Protein AF-K9PWS6-F1 (afdb_monomer_lite)

Structure (mmCIF, N/CA/C/O backbone):
data_AF-K9PWS6-F1
#
_entry.id   AF-K9PWS6-F1
#
loop_
_atom_site.group_PDB
_atom_site.id
_atom_site.type_symbol
_atom_site.label_atom_id
_atom_site.label_alt_id
_atom_site.label_comp_id
_atom_site.label_asym_id
_atom_site.label_entity_id
_atom_site.label_seq_id
_atom_site.pdbx_PDB_ins_code
_atom_site.Cartn_x
_atom_site.Cartn_y
_atom_site.Cartn_z
_atom_site.occupancy
_atom_site.B_iso_or_equiv
_atom_site.auth_seq_id
_atom_site.auth_comp_id
_atom_site.auth_asym_id
_atom_site.auth_atom_id
_atom_site.pdbx_PDB_model_num
ATOM 1 N N . MET A 1 1 ? 30.728 -15.830 -0.844 1.00 45.09 1 MET A N 1
ATOM 2 C CA . MET A 1 1 ? 30.544 -14.417 -1.228 1.00 45.09 1 MET A CA 1
ATOM 3 C C . MET A 1 1 ? 29.815 -13.751 -0.074 1.00 45.09 1 MET A C 1
ATOM 5 O O . MET A 1 1 ? 28.621 -13.961 0.075 1.00 45.09 1 MET A O 1
ATOM 9 N N . THR A 1 2 ? 30.547 -13.089 0.820 1.00 41.34 2 THR A N 1
ATOM 10 C CA . THR A 1 2 ? 29.950 -12.339 1.932 1.00 41.34 2 THR A CA 1
ATOM 11 C C . THR A 1 2 ? 29.421 -11.035 1.344 1.00 41.34 2 THR A C 1
ATOM 13 O O . THR A 1 2 ? 30.216 -10.229 0.864 1.00 41.34 2 THR A O 1
ATOM 16 N N . PHE A 1 3 ? 28.099 -10.852 1.294 1.00 45.06 3 PHE A N 1
ATOM 17 C CA . PHE A 1 3 ? 27.514 -9.551 0.968 1.00 45.06 3 PHE A CA 1
ATOM 18 C C . PHE A 1 3 ? 27.836 -8.607 2.131 1.00 45.06 3 PHE A C 1
ATOM 20 O O . PHE A 1 3 ? 27.212 -8.680 3.184 1.00 45.06 3 PHE A O 1
ATOM 27 N N . MET A 1 4 ? 28.863 -7.774 1.969 1.00 45.69 4 MET A N 1
ATOM 28 C CA . MET A 1 4 ? 29.134 -6.676 2.893 1.00 45.69 4 MET A CA 1
ATOM 29 C C . MET A 1 4 ? 28.164 -5.552 2.537 1.00 45.69 4 MET A C 1
ATOM 31 O O . MET A 1 4 ? 28.345 -4.868 1.530 1.00 45.69 4 MET A O 1
ATOM 35 N N . ILE A 1 5 ? 27.098 -5.407 3.324 1.00 52.72 5 ILE A N 1
ATOM 36 C CA . ILE A 1 5 ? 26.323 -4.167 3.347 1.00 52.72 5 ILE A CA 1
ATOM 37 C C . ILE A 1 5 ? 27.201 -3.169 4.098 1.00 52.72 5 ILE A C 1
ATOM 39 O O . ILE A 1 5 ? 27.253 -3.175 5.323 1.00 52.72 5 ILE A O 1
ATOM 43 N N . SER A 1 6 ? 27.973 -2.386 3.357 1.00 51.09 6 SER A N 1
ATOM 44 C CA . SER A 1 6 ? 28.784 -1.307 3.913 1.00 51.09 6 SER A CA 1
ATOM 45 C C . SER A 1 6 ? 28.01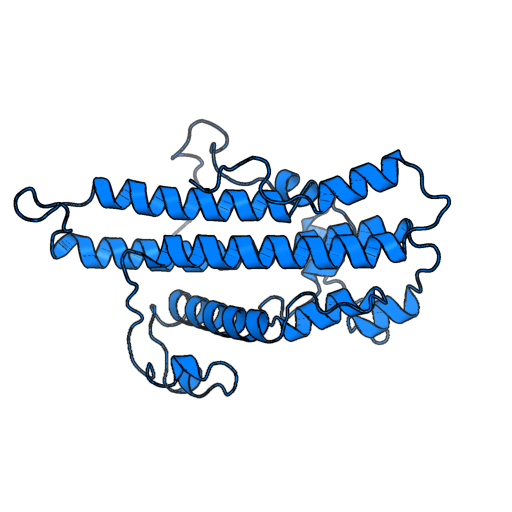2 0.007 3.723 1.00 51.09 6 SER A C 1
ATOM 47 O O . SER A 1 6 ? 27.506 0.235 2.626 1.00 51.09 6 SER A O 1
ATOM 49 N N . GLU A 1 7 ? 27.958 0.883 4.734 1.00 49.44 7 GLU A N 1
ATOM 50 C CA . GLU A 1 7 ? 27.318 2.228 4.738 1.00 49.44 7 GLU A CA 1
ATOM 51 C C . GLU A 1 7 ? 27.886 3.229 3.692 1.00 49.44 7 GLU A C 1
ATOM 53 O O . GLU A 1 7 ? 27.802 4.440 3.835 1.00 49.44 7 GLU A O 1
ATOM 58 N N . TYR A 1 8 ? 28.528 2.771 2.619 1.00 43.66 8 TYR A N 1
ATOM 59 C CA . TYR A 1 8 ? 29.558 3.544 1.921 1.00 43.66 8 TYR A CA 1
ATOM 60 C C . TYR A 1 8 ? 29.107 4.420 0.747 1.00 43.66 8 TYR A C 1
ATOM 62 O O . TYR A 1 8 ? 29.970 4.991 0.082 1.00 43.66 8 TYR A O 1
ATOM 70 N N . ILE A 1 9 ? 27.810 4.577 0.471 1.00 53.38 9 ILE A N 1
ATOM 71 C CA . ILE A 1 9 ? 27.389 5.555 -0.555 1.00 53.38 9 ILE A CA 1
ATOM 72 C C . ILE A 1 9 ? 27.080 6.924 0.067 1.00 53.38 9 ILE A C 1
ATOM 74 O O . ILE A 1 9 ? 27.354 7.948 -0.559 1.00 53.38 9 ILE A O 1
ATOM 78 N N . PHE A 1 10 ? 26.621 6.974 1.319 1.00 53.59 10 PHE A N 1
ATOM 79 C CA . PHE A 1 10 ? 26.224 8.217 1.979 1.00 53.59 10 PHE A CA 1
ATOM 80 C C . PHE A 1 10 ? 26.913 8.334 3.338 1.00 53.59 10 PHE A C 1
ATOM 82 O O . PHE A 1 10 ? 26.966 7.382 4.102 1.00 53.59 10 PHE A O 1
ATOM 89 N N . LYS A 1 11 ? 27.495 9.505 3.623 1.00 52.97 11 LYS A N 1
ATOM 90 C CA . LYS A 1 11 ? 28.290 9.744 4.843 1.00 52.97 11 LYS A CA 1
ATOM 91 C C . LYS A 1 11 ? 27.443 9.954 6.109 1.00 52.97 11 LYS A C 1
ATOM 93 O O . LYS A 1 11 ? 28.021 10.024 7.185 1.00 52.97 11 LYS A O 1
ATOM 98 N N . ASN A 1 12 ? 26.123 10.057 5.961 1.00 55.78 12 ASN A N 1
ATOM 99 C CA . ASN A 1 12 ? 25.117 10.276 7.003 1.00 55.78 12 ASN A CA 1
ATOM 100 C C . ASN A 1 12 ? 23.908 9.359 6.726 1.00 55.78 12 ASN A C 1
ATOM 102 O O . ASN A 1 12 ? 23.871 8.719 5.669 1.00 55.78 12 ASN A O 1
ATOM 106 N N . GLU A 1 13 ? 22.908 9.349 7.623 1.00 58.03 13 GLU A N 1
ATOM 107 C CA . GLU A 1 13 ? 21.555 8.881 7.280 1.00 58.03 13 GLU A CA 1
ATOM 108 C C . GLU A 1 13 ? 21.170 9.430 5.902 1.00 58.03 13 GLU A C 1
ATOM 110 O O . GLU A 1 13 ? 21.427 10.594 5.584 1.00 58.03 13 GLU A O 1
ATOM 115 N N . VAL A 1 14 ? 20.657 8.558 5.037 1.00 57.28 14 VAL A N 1
ATOM 116 C CA . VAL A 1 14 ? 20.392 8.929 3.652 1.00 57.28 14 VAL A CA 1
ATOM 117 C C . VAL A 1 14 ? 19.205 9.887 3.640 1.00 57.28 14 VAL A C 1
ATOM 119 O O . VAL A 1 14 ? 18.064 9.448 3.783 1.00 57.28 14 VAL A O 1
ATOM 122 N N . ASP A 1 15 ? 19.473 11.182 3.460 1.00 57.44 15 ASP A N 1
ATOM 123 C CA . ASP A 1 15 ? 18.449 12.176 3.137 1.00 57.44 15 ASP A CA 1
ATOM 124 C C . ASP A 1 15 ? 17.612 11.638 1.960 1.00 57.44 15 ASP A C 1
ATOM 126 O O . ASP A 1 15 ? 18.125 11.442 0.856 1.00 57.44 15 ASP A O 1
ATOM 130 N N . GLY A 1 16 ? 16.337 11.328 2.220 1.00 58.78 16 GLY A N 1
ATOM 131 C CA . GLY A 1 16 ? 15.408 10.729 1.249 1.00 58.78 16 GLY A CA 1
ATOM 132 C C . GLY A 1 16 ? 15.007 9.272 1.522 1.00 58.78 16 GLY A C 1
ATOM 133 O O . GLY A 1 16 ? 14.124 8.752 0.845 1.00 58.78 16 GLY A O 1
ATOM 134 N N . HIS A 1 17 ? 15.588 8.589 2.515 1.00 68.81 17 HIS A N 1
ATOM 135 C CA . HIS A 1 17 ? 15.011 7.336 3.009 1.00 68.81 17 HIS A CA 1
ATOM 136 C C . HIS A 1 17 ? 13.885 7.629 3.995 1.00 68.81 17 HIS A C 1
ATOM 138 O O . HIS A 1 17 ? 14.113 8.199 5.058 1.00 68.81 17 HIS A O 1
ATOM 144 N N . LEU A 1 18 ? 12.675 7.182 3.662 1.00 78.38 18 LEU A N 1
ATOM 145 C CA . LEU A 1 18 ? 11.562 7.254 4.599 1.00 78.38 18 LEU A CA 1
ATOM 146 C C . LEU A 1 18 ? 11.816 6.352 5.800 1.00 78.38 18 LEU A C 1
ATOM 148 O O . LEU A 1 18 ? 12.037 5.145 5.663 1.00 78.38 18 LEU A O 1
ATOM 152 N N . SER A 1 19 ? 11.738 6.952 6.976 1.00 82.31 19 SER A N 1
ATOM 153 C CA . SER A 1 19 ? 11.877 6.264 8.247 1.00 82.31 19 SER A CA 1
ATOM 154 C C . SER A 1 19 ? 10.592 5.524 8.624 1.00 82.31 19 SER A C 1
ATOM 156 O O . SER A 1 19 ? 9.478 5.910 8.262 1.00 82.31 19 SER A O 1
ATOM 158 N N . HIS A 1 20 ? 10.728 4.480 9.442 1.00 83.88 20 HIS A N 1
ATOM 159 C CA . HIS A 1 20 ? 9.572 3.849 10.081 1.00 83.88 20 HIS A CA 1
ATOM 160 C C . HIS A 1 20 ? 8.773 4.852 10.930 1.00 83.88 20 HIS A C 1
ATOM 162 O O . HIS A 1 20 ? 7.554 4.731 11.025 1.00 83.88 20 HIS A O 1
ATOM 168 N N . GLN A 1 21 ? 9.435 5.868 11.493 1.00 87.12 21 GLN A N 1
ATOM 169 C CA . GLN A 1 21 ? 8.783 6.910 12.282 1.00 87.12 21 GLN A CA 1
ATOM 170 C C . GLN A 1 21 ? 7.849 7.788 11.439 1.00 87.12 21 GLN A C 1
ATOM 172 O O . GLN A 1 21 ? 6.758 8.120 11.897 1.00 87.12 21 GLN A O 1
ATOM 177 N N . GLU A 1 22 ? 8.225 8.123 10.201 1.00 89.44 22 GLU A N 1
ATOM 178 C CA . GLU A 1 22 ? 7.336 8.845 9.279 1.00 89.44 22 GLU A CA 1
ATOM 179 C C . GLU A 1 22 ? 6.050 8.047 9.020 1.00 89.44 22 GLU A C 1
ATOM 181 O O . GLU A 1 22 ? 4.957 8.606 9.116 1.00 89.44 22 GLU A O 1
ATOM 186 N N . TYR A 1 23 ? 6.158 6.730 8.805 1.00 92.38 23 TYR A N 1
ATOM 187 C CA . TYR A 1 23 ? 4.986 5.861 8.656 1.00 92.38 23 TYR A CA 1
ATOM 188 C C . TYR A 1 23 ? 4.163 5.712 9.945 1.00 92.38 23 TYR A C 1
ATOM 190 O O . TYR A 1 23 ? 2.948 5.565 9.857 1.00 92.38 23 TYR A O 1
ATOM 198 N N . LEU A 1 24 ? 4.775 5.747 11.134 1.00 91.06 24 LEU A N 1
ATOM 199 C CA . LEU A 1 24 ? 4.032 5.729 12.405 1.00 91.06 24 LEU A CA 1
ATOM 200 C C . LEU A 1 24 ? 3.199 7.002 12.601 1.00 91.06 24 LEU A C 1
ATOM 202 O O . LEU A 1 24 ? 2.086 6.933 13.126 1.00 91.06 24 LEU A O 1
ATOM 206 N N . ASN A 1 25 ? 3.739 8.147 12.183 1.00 91.06 25 ASN A N 1
ATOM 207 C CA . ASN A 1 25 ? 3.106 9.448 12.371 1.00 91.06 25 ASN A CA 1
ATOM 208 C C . ASN A 1 25 ? 1.968 9.674 11.370 1.00 91.06 25 ASN A C 1
ATOM 210 O O . ASN A 1 25 ? 0.863 10.038 11.765 1.00 91.06 25 ASN A O 1
ATOM 214 N N . SER A 1 26 ? 2.241 9.461 10.081 1.00 94.25 26 SER A N 1
ATOM 215 C CA . SER A 1 26 ? 1.266 9.596 9.000 1.00 94.25 26 SER A CA 1
ATOM 216 C C . SER A 1 26 ? 1.657 8.672 7.836 1.00 94.25 26 SER A C 1
ATOM 218 O O . SER A 1 26 ? 2.464 9.044 6.977 1.00 94.25 26 SER A O 1
ATOM 220 N N . PRO A 1 27 ? 1.095 7.449 7.781 1.00 95.62 27 PRO A N 1
ATOM 221 C CA . PRO A 1 27 ? 1.397 6.491 6.720 1.00 95.62 27 PRO A CA 1
ATOM 222 C C . PRO A 1 27 ? 1.085 7.047 5.326 1.00 95.62 27 PRO A C 1
ATOM 224 O O . PRO A 1 27 ? 1.814 6.780 4.369 1.00 95.62 27 PRO A O 1
ATOM 227 N N . GLY A 1 28 ? -0.016 7.798 5.214 1.00 95.69 28 GLY A N 1
ATOM 228 C CA . GLY A 1 28 ? -0.467 8.403 3.968 1.00 95.69 28 GLY A CA 1
ATOM 229 C C . GLY A 1 28 ? 0.506 9.455 3.446 1.00 95.69 28 GLY A C 1
ATOM 230 O O . GLY A 1 28 ? 0.932 9.362 2.296 1.00 95.69 28 GLY A O 1
ATOM 231 N N . ASP A 1 29 ? 0.913 10.412 4.286 1.00 94.06 29 ASP A N 1
ATOM 232 C CA . ASP A 1 29 ? 1.875 11.447 3.893 1.00 94.06 29 ASP A CA 1
ATOM 233 C C . ASP A 1 29 ? 3.246 10.855 3.544 1.00 94.06 29 ASP A C 1
ATOM 235 O O . ASP A 1 29 ? 3.796 11.169 2.486 1.00 94.06 29 ASP A O 1
ATOM 239 N N . ALA A 1 30 ? 3.745 9.915 4.358 1.00 93.75 30 ALA A N 1
ATOM 240 C CA . ALA A 1 30 ? 5.007 9.223 4.103 1.00 93.75 30 ALA A CA 1
ATOM 241 C C . ALA A 1 30 ? 5.011 8.542 2.724 1.00 93.75 30 ALA A C 1
ATOM 243 O O . ALA A 1 30 ? 5.918 8.743 1.916 1.00 93.75 30 ALA A O 1
ATOM 244 N N . PHE A 1 31 ? 3.968 7.775 2.398 1.00 95.50 31 PHE A N 1
ATOM 245 C CA . PHE A 1 31 ? 3.890 7.104 1.103 1.00 95.50 31 PHE A CA 1
ATOM 246 C C . PHE A 1 31 ? 3.676 8.070 -0.072 1.00 95.50 31 PHE A C 1
ATOM 248 O O . PHE A 1 31 ? 4.236 7.866 -1.153 1.00 95.50 31 PHE A O 1
ATOM 255 N N . CYS A 1 32 ? 2.911 9.146 0.121 1.00 94.62 32 CYS A N 1
ATOM 256 C CA . CYS A 1 32 ? 2.747 10.193 -0.886 1.00 94.62 32 CYS A CA 1
ATOM 257 C C . CYS A 1 32 ? 4.080 10.887 -1.207 1.00 94.62 32 CYS A C 1
ATOM 259 O O . CYS A 1 32 ? 4.411 11.046 -2.386 1.00 94.62 32 CYS A O 1
ATOM 261 N N . LYS A 1 33 ? 4.880 11.215 -0.184 1.00 92.00 33 LYS A N 1
ATOM 262 C CA . LYS A 1 33 ? 6.248 11.729 -0.342 1.00 92.00 33 LYS A CA 1
ATOM 263 C C . LYS A 1 33 ? 7.111 10.757 -1.149 1.00 92.00 33 LYS A C 1
ATOM 265 O O . LYS A 1 33 ? 7.705 11.173 -2.144 1.00 92.00 33 LYS A O 1
ATOM 270 N N . PHE A 1 34 ? 7.057 9.457 -0.833 1.00 92.94 34 PHE A N 1
ATOM 271 C CA . PHE A 1 34 ? 7.763 8.429 -1.607 1.00 92.94 34 PHE A CA 1
ATOM 272 C C . PHE A 1 34 ? 7.382 8.432 -3.091 1.00 92.94 34 PHE A C 1
ATOM 274 O O . PHE A 1 34 ? 8.237 8.300 -3.967 1.00 92.94 34 PHE A O 1
ATOM 281 N N . CYS A 1 35 ? 6.085 8.552 -3.392 1.00 93.94 35 CYS A N 1
ATOM 282 C CA . CYS A 1 35 ? 5.583 8.553 -4.764 1.00 93.94 35 CYS A CA 1
ATOM 283 C C . CYS A 1 35 ? 6.118 9.747 -5.564 1.00 93.94 35 CYS A C 1
ATOM 285 O O . CYS A 1 35 ? 6.454 9.594 -6.742 1.00 93.94 35 CYS A O 1
ATOM 287 N N . CYS A 1 36 ? 6.199 10.922 -4.935 1.00 92.00 36 CYS A N 1
ATOM 288 C CA . CYS A 1 36 ? 6.765 12.122 -5.541 1.00 92.00 36 CYS A CA 1
ATOM 289 C C . CYS A 1 36 ? 8.267 11.963 -5.787 1.00 92.00 36 CYS A C 1
ATOM 291 O O . CYS A 1 36 ? 8.697 12.050 -6.935 1.00 92.00 36 CYS A O 1
ATOM 293 N N . GLU A 1 37 ? 9.033 11.600 -4.757 1.00 90.25 37 GLU A N 1
ATOM 294 C CA . GLU A 1 37 ? 10.483 11.384 -4.860 1.00 90.25 37 GLU A CA 1
ATOM 295 C C . GLU A 1 37 ? 10.833 10.316 -5.907 1.00 90.25 37 GLU A C 1
ATOM 297 O O . GLU A 1 37 ? 11.765 10.484 -6.695 1.00 90.25 37 GLU A O 1
ATOM 302 N N . SER A 1 38 ? 10.046 9.240 -5.984 1.00 91.38 38 SER A N 1
ATOM 303 C CA . SER A 1 38 ? 10.204 8.184 -6.989 1.00 91.38 38 SER A CA 1
ATOM 304 C C . SER A 1 38 ? 10.015 8.701 -8.416 1.00 91.38 38 SER A C 1
ATOM 306 O O . SER A 1 38 ? 10.771 8.335 -9.319 1.00 91.38 38 SER A O 1
ATOM 308 N N . ALA A 1 39 ? 8.999 9.535 -8.650 1.00 92.00 39 ALA A N 1
ATOM 309 C CA . ALA A 1 39 ? 8.745 10.110 -9.968 1.00 92.00 39 ALA A CA 1
ATOM 310 C C . ALA A 1 39 ? 9.828 11.129 -10.353 1.00 92.00 39 ALA A C 1
ATOM 312 O O . ALA A 1 39 ? 10.330 11.083 -11.480 1.00 92.00 39 ALA A O 1
ATOM 313 N N . ASP A 1 40 ? 10.224 11.981 -9.409 1.00 90.50 40 ASP A N 1
ATOM 314 C CA . ASP A 1 40 ? 11.233 13.020 -9.609 1.00 90.50 40 ASP A CA 1
ATOM 315 C C . ASP A 1 40 ? 12.616 12.409 -9.845 1.00 90.50 40 ASP A C 1
ATOM 317 O O . ASP A 1 40 ? 13.327 12.831 -10.752 1.00 90.50 40 ASP A O 1
ATOM 321 N N . THR A 1 41 ? 12.964 11.338 -9.124 1.00 90.31 41 THR A N 1
ATOM 322 C CA . THR A 1 41 ? 14.208 10.577 -9.330 1.00 90.31 41 THR A CA 1
ATOM 323 C C . THR A 1 41 ? 14.293 10.035 -10.752 1.00 90.31 41 THR A C 1
ATOM 325 O O . THR A 1 41 ? 15.321 10.149 -11.419 1.00 90.31 41 THR A O 1
ATOM 328 N N . ILE A 1 42 ? 13.200 9.455 -11.250 1.00 91.12 42 ILE A N 1
ATOM 329 C CA . ILE A 1 42 ? 13.149 8.905 -12.606 1.00 91.12 42 ILE A CA 1
ATOM 330 C C . ILE A 1 42 ? 13.317 10.014 -13.641 1.00 91.12 42 ILE A C 1
ATOM 332 O O . ILE A 1 42 ? 14.042 9.829 -14.621 1.00 91.12 42 ILE A O 1
ATOM 336 N N . GLU A 1 43 ? 12.660 11.154 -13.438 1.00 89.81 43 GLU A N 1
ATOM 337 C CA . GLU A 1 43 ? 12.753 12.282 -14.358 1.00 89.81 43 GLU A CA 1
ATOM 338 C C . GLU A 1 43 ? 14.139 12.926 -14.335 1.00 89.81 43 GLU A C 1
ATOM 340 O O . GLU A 1 43 ? 14.721 13.164 -15.393 1.00 89.81 43 GLU A O 1
ATOM 345 N N . PHE A 1 44 ? 14.722 13.089 -13.149 1.00 88.94 44 PHE A N 1
ATOM 346 C CA . PHE A 1 44 ? 16.097 13.530 -12.974 1.00 88.94 44 PHE A CA 1
ATOM 347 C C . PHE A 1 44 ? 17.061 12.606 -13.722 1.00 88.94 44 PHE A C 1
ATOM 349 O O . PHE A 1 44 ? 17.807 13.061 -14.585 1.00 88.94 44 PHE A O 1
ATOM 356 N N . CYS A 1 45 ? 17.000 11.288 -13.500 1.00 88.69 45 CYS A N 1
ATOM 357 C CA . CYS A 1 45 ? 17.883 10.339 -14.182 1.00 88.69 45 CYS A CA 1
ATOM 358 C C . CYS A 1 45 ? 17.749 10.383 -15.712 1.00 88.69 45 CYS A C 1
ATOM 360 O O . CYS A 1 45 ? 18.752 10.242 -16.415 1.00 88.69 45 CYS A O 1
ATOM 362 N N . LYS A 1 46 ? 16.540 10.603 -16.249 1.00 85.12 46 LYS A N 1
ATOM 363 C CA . LYS A 1 46 ? 16.328 10.720 -17.702 1.00 85.12 46 LYS A CA 1
ATOM 364 C C . LYS A 1 46 ? 17.113 11.861 -18.332 1.00 85.12 46 LYS A C 1
ATOM 366 O O . LYS A 1 46 ? 17.601 11.683 -19.446 1.00 85.12 46 LYS A O 1
ATOM 371 N N . GLN A 1 47 ? 17.256 12.985 -17.634 1.00 84.44 47 GLN A N 1
ATOM 372 C CA . GLN A 1 47 ? 17.959 14.167 -18.140 1.00 84.44 47 GLN A CA 1
ATOM 373 C C . GLN A 1 47 ? 19.463 13.927 -18.336 1.00 84.44 47 GLN A C 1
ATOM 375 O O . GLN A 1 47 ? 20.081 14.580 -19.173 1.00 84.44 47 GLN A O 1
ATOM 380 N N . TYR A 1 48 ? 20.043 12.967 -17.610 1.00 86.75 48 TYR A N 1
ATOM 381 C CA . TYR A 1 48 ? 21.472 12.644 -17.679 1.00 86.75 48 TYR A CA 1
ATOM 382 C C . TYR A 1 48 ? 21.794 11.432 -18.560 1.00 86.75 48 TYR A C 1
ATOM 384 O O . TYR A 1 48 ? 22.969 11.124 -18.777 1.00 86.75 48 TYR A O 1
ATOM 392 N N . PHE A 1 49 ? 20.790 10.723 -19.083 1.00 85.94 49 PHE A N 1
ATOM 393 C CA . PHE A 1 49 ? 21.050 9.650 -20.037 1.00 85.94 49 PHE A CA 1
ATOM 394 C C . PHE A 1 49 ? 21.470 10.213 -21.406 1.00 85.94 49 PHE A C 1
ATOM 396 O O . PHE A 1 49 ? 20.905 11.214 -21.849 1.00 85.94 49 PHE A O 1
ATOM 403 N N . PRO A 1 50 ? 22.401 9.548 -22.127 1.00 83.56 50 PRO A N 1
ATOM 404 C CA . PRO A 1 50 ? 22.786 9.952 -23.475 1.00 83.56 50 PRO A CA 1
ATOM 405 C C . PRO A 1 50 ? 21.573 10.167 -24.380 1.00 83.56 50 PRO A C 1
ATOM 407 O O . PRO A 1 50 ? 20.679 9.310 -24.462 1.00 83.56 50 PRO A O 1
ATOM 410 N N . SER A 1 51 ? 21.563 11.304 -25.071 1.00 81.62 51 SER A N 1
ATOM 411 C CA . SER A 1 51 ? 20.506 11.717 -25.984 1.00 81.62 51 SER A CA 1
ATOM 412 C C . SER A 1 51 ? 20.968 11.651 -27.437 1.00 81.62 51 SER A C 1
ATOM 414 O O . SER A 1 51 ? 22.160 11.641 -27.752 1.00 81.62 51 SER A O 1
ATOM 416 N N . LYS A 1 52 ? 20.014 11.551 -28.362 1.00 79.69 52 LYS A N 1
ATOM 417 C CA . LYS A 1 52 ? 20.323 11.452 -29.790 1.00 79.69 52 LYS A CA 1
ATOM 418 C C . LYS A 1 52 ? 20.582 12.850 -30.358 1.00 79.69 52 LYS A C 1
ATOM 420 O O . LYS A 1 52 ? 19.653 13.649 -30.383 1.00 79.69 52 LYS A O 1
ATOM 425 N N . ASN A 1 53 ? 21.789 13.132 -30.854 1.00 70.19 53 ASN A N 1
ATOM 426 C CA . ASN A 1 53 ? 22.132 14.342 -31.628 1.00 70.19 53 ASN A CA 1
ATOM 427 C C . ASN A 1 53 ? 21.559 15.665 -31.055 1.00 70.19 53 ASN A C 1
ATOM 429 O O . ASN A 1 53 ? 20.916 16.412 -31.790 1.00 70.19 53 ASN A O 1
ATOM 433 N N . ASN A 1 54 ? 21.740 15.943 -29.757 1.00 64.56 54 ASN A N 1
ATOM 434 C CA . ASN A 1 54 ? 21.198 17.131 -29.065 1.00 64.56 54 ASN A CA 1
ATOM 435 C C . ASN A 1 54 ? 19.658 17.277 -29.087 1.00 64.56 54 ASN A C 1
ATOM 437 O O . ASN A 1 54 ? 19.135 18.367 -28.867 1.00 64.56 54 ASN A O 1
ATOM 441 N N . SER A 1 55 ? 18.910 16.200 -29.335 1.00 65.31 55 SER A N 1
ATOM 442 C CA . SER A 1 55 ? 17.458 16.165 -29.113 1.00 65.31 55 SER A CA 1
ATOM 443 C C . SER A 1 55 ? 17.130 15.790 -27.663 1.00 65.31 55 SER A C 1
ATOM 445 O O . SER A 1 55 ? 17.918 15.119 -27.005 1.00 65.31 55 SER A O 1
ATOM 447 N N . ASN A 1 56 ? 15.926 16.123 -27.186 1.00 69.00 56 ASN A N 1
ATOM 448 C CA . ASN A 1 56 ? 15.404 15.636 -25.896 1.00 69.00 56 ASN A CA 1
ATOM 449 C C . ASN A 1 56 ? 14.989 14.147 -25.930 1.00 69.00 56 ASN A C 1
ATOM 451 O O . ASN A 1 56 ? 14.302 13.672 -25.028 1.00 69.00 56 ASN A O 1
ATOM 455 N N . GLN A 1 57 ? 15.352 13.393 -26.977 1.00 77.12 57 GLN A N 1
ATOM 456 C CA . GLN A 1 57 ? 15.030 11.971 -27.081 1.00 77.12 57 GLN A CA 1
ATOM 457 C C . GLN A 1 57 ? 16.206 11.099 -26.615 1.00 77.12 57 GLN A C 1
ATOM 459 O O . GLN A 1 57 ? 17.335 11.301 -27.081 1.00 77.12 57 GLN A O 1
ATOM 464 N N . PRO A 1 58 ? 15.960 10.085 -25.760 1.00 80.31 58 PRO A N 1
ATOM 465 C CA . PRO A 1 58 ? 16.998 9.155 -25.332 1.00 80.31 58 PRO A CA 1
ATOM 466 C C . PRO A 1 58 ? 17.631 8.417 -26.519 1.00 80.31 58 PRO A C 1
ATOM 468 O O . PRO A 1 58 ? 16.935 7.946 -27.424 1.00 80.31 58 PRO A O 1
ATOM 471 N N . ALA A 1 59 ? 18.955 8.267 -26.499 1.00 85.12 59 ALA A N 1
ATOM 472 C CA . ALA A 1 59 ? 19.665 7.394 -27.426 1.00 85.12 59 ALA A CA 1
ATOM 473 C C . ALA A 1 59 ? 19.216 5.929 -27.255 1.00 85.12 59 ALA A C 1
ATOM 475 O O . ALA A 1 59 ? 18.734 5.519 -26.197 1.00 85.12 59 ALA A O 1
ATOM 476 N N . ARG A 1 60 ? 19.403 5.101 -28.293 1.00 86.31 60 ARG A N 1
ATOM 477 C CA . ARG A 1 60 ? 18.970 3.687 -28.300 1.00 86.31 60 ARG A CA 1
ATOM 478 C C . ARG A 1 60 ? 19.535 2.891 -27.116 1.00 86.31 60 ARG A C 1
ATOM 480 O O . ARG A 1 60 ? 18.840 2.049 -26.560 1.00 86.31 60 ARG A O 1
ATOM 487 N N . GLU A 1 61 ? 20.773 3.173 -26.730 1.00 87.50 61 GLU A N 1
ATOM 488 C CA . GLU A 1 61 ? 21.477 2.574 -25.587 1.00 87.50 61 GLU A CA 1
ATOM 489 C C . GLU A 1 61 ? 20.944 2.996 -24.208 1.00 87.50 61 GLU A C 1
ATOM 491 O O . GLU A 1 61 ? 21.147 2.284 -23.223 1.00 87.50 61 GLU A O 1
ATOM 496 N N . SER A 1 62 ? 20.237 4.123 -24.127 1.00 88.44 62 SER A N 1
ATOM 497 C CA . SER A 1 62 ? 19.620 4.622 -22.896 1.00 88.44 62 SER A CA 1
ATOM 498 C C . SER A 1 62 ? 18.288 3.929 -22.606 1.00 88.44 62 SER A C 1
ATOM 500 O O . SER A 1 62 ? 17.904 3.796 -21.446 1.00 88.44 62 SER A O 1
ATOM 502 N N . LEU A 1 63 ? 17.592 3.429 -23.636 1.00 88.44 63 LEU A N 1
ATOM 503 C CA . LEU A 1 63 ? 16.255 2.838 -23.486 1.00 88.44 63 LEU A CA 1
ATOM 504 C C . LEU A 1 63 ? 16.222 1.626 -22.533 1.00 88.44 63 LEU A C 1
ATOM 506 O O . LEU A 1 63 ? 15.357 1.611 -21.657 1.00 88.44 63 LEU A O 1
ATOM 510 N N . PRO A 1 64 ? 17.145 0.643 -22.614 1.00 89.88 64 PRO A N 1
ATOM 511 C CA . PRO A 1 64 ? 17.162 -0.474 -21.667 1.00 89.88 64 PRO A CA 1
ATOM 512 C C . PRO A 1 64 ? 17.464 -0.028 -20.231 1.00 89.88 64 PRO A C 1
ATOM 514 O O . PRO A 1 64 ? 16.897 -0.571 -19.287 1.00 89.88 64 PRO A O 1
ATOM 517 N N . LYS A 1 65 ? 18.321 0.990 -20.056 1.00 91.31 65 LYS A N 1
ATOM 518 C CA . LYS A 1 65 ? 18.658 1.546 -18.735 1.00 91.31 65 LYS A CA 1
ATOM 519 C C . LYS A 1 65 ? 17.437 2.204 -18.096 1.00 91.31 65 LYS A C 1
ATOM 521 O O . LYS A 1 65 ? 17.136 1.933 -16.939 1.00 91.31 65 LYS A O 1
ATOM 526 N N . ILE A 1 66 ? 16.699 2.994 -18.878 1.00 90.69 66 ILE A N 1
ATOM 527 C CA . ILE A 1 66 ? 15.445 3.623 -18.449 1.00 90.69 66 ILE A CA 1
ATOM 528 C C . ILE A 1 66 ? 14.409 2.556 -18.075 1.00 90.69 66 ILE A C 1
ATOM 530 O O . ILE A 1 66 ? 13.797 2.667 -17.020 1.00 90.69 66 ILE A O 1
ATOM 534 N N . GLN A 1 67 ? 14.235 1.500 -18.880 1.00 92.69 67 GLN A N 1
ATOM 535 C CA . GLN A 1 67 ? 13.300 0.417 -18.540 1.00 92.69 67 GLN A CA 1
ATOM 536 C C . GLN A 1 67 ? 13.681 -0.309 -17.249 1.00 92.69 67 GLN A C 1
ATOM 538 O O . GLN A 1 67 ? 12.814 -0.552 -16.416 1.00 92.69 67 GLN A O 1
ATOM 543 N N . ASN A 1 68 ? 14.963 -0.617 -17.042 1.00 92.25 68 ASN A N 1
ATOM 544 C CA . ASN A 1 68 ? 15.415 -1.249 -15.802 1.00 92.25 68 ASN A CA 1
ATOM 545 C C . ASN A 1 68 ? 15.166 -0.357 -14.582 1.00 92.25 68 ASN A C 1
ATOM 547 O O . ASN A 1 68 ? 14.728 -0.852 -13.546 1.00 92.25 68 ASN A O 1
ATOM 551 N N . LEU A 1 69 ? 15.394 0.950 -14.721 1.00 93.19 69 LEU A N 1
ATOM 552 C CA . LEU A 1 69 ? 15.131 1.917 -13.661 1.00 93.19 69 LEU A CA 1
ATOM 553 C C . LEU A 1 69 ? 13.626 2.018 -13.351 1.00 93.19 69 LEU A C 1
ATOM 555 O O . LEU A 1 69 ? 13.241 1.982 -12.186 1.00 93.19 69 LEU A O 1
ATOM 559 N N . LEU A 1 70 ? 12.771 2.059 -14.380 1.00 94.62 70 LEU A N 1
ATOM 560 C CA . LEU A 1 70 ? 11.310 2.037 -14.231 1.00 94.62 70 LEU A CA 1
ATOM 561 C C . LEU A 1 70 ? 10.826 0.749 -13.550 1.00 94.62 70 LEU A C 1
ATOM 563 O O . LEU A 1 70 ? 10.048 0.815 -12.603 1.00 94.62 70 LEU A O 1
ATOM 567 N N . ASN A 1 71 ? 11.314 -0.414 -13.993 1.00 94.88 71 ASN A N 1
ATOM 568 C CA . ASN A 1 71 ? 10.997 -1.710 -13.393 1.00 94.88 71 ASN A CA 1
ATOM 569 C C . ASN A 1 71 ? 11.348 -1.728 -11.897 1.00 94.88 71 ASN A C 1
ATOM 571 O O . ASN A 1 71 ? 10.505 -2.071 -11.068 1.00 94.88 71 ASN A O 1
ATOM 575 N N . ALA A 1 72 ? 12.576 -1.332 -11.550 1.00 94.44 72 ALA A N 1
ATOM 576 C CA . ALA A 1 72 ? 13.038 -1.298 -10.167 1.00 94.44 72 ALA A CA 1
ATOM 577 C C . ALA A 1 72 ? 12.193 -0.344 -9.311 1.00 94.44 72 ALA A C 1
ATOM 579 O O . ALA A 1 72 ? 11.749 -0.725 -8.228 1.00 94.44 72 ALA A O 1
ATOM 580 N N . MET A 1 73 ? 11.910 0.857 -9.822 1.00 95.06 73 MET A N 1
ATOM 581 C CA . MET A 1 73 ? 11.152 1.865 -9.087 1.00 95.06 73 MET A CA 1
ATOM 582 C C . MET A 1 73 ? 9.695 1.450 -8.858 1.00 95.06 73 MET A C 1
ATOM 584 O O . MET A 1 73 ? 9.183 1.607 -7.757 1.00 95.06 73 MET A O 1
ATOM 588 N N . ILE A 1 74 ? 9.033 0.847 -9.851 1.00 95.94 74 ILE A N 1
ATOM 589 C CA . ILE A 1 74 ? 7.664 0.326 -9.693 1.00 95.94 74 ILE A CA 1
ATOM 590 C C . ILE A 1 74 ? 7.629 -0.807 -8.662 1.00 95.94 74 ILE A C 1
ATOM 592 O O . ILE A 1 74 ? 6.721 -0.863 -7.830 1.00 95.94 74 ILE A O 1
ATOM 596 N N . ALA A 1 75 ? 8.614 -1.710 -8.693 1.00 95.75 75 ALA A N 1
ATOM 597 C CA . ALA A 1 75 ? 8.686 -2.804 -7.731 1.00 95.75 75 ALA A CA 1
ATOM 598 C C . ALA A 1 75 ? 8.897 -2.301 -6.295 1.00 95.75 75 ALA A C 1
ATOM 600 O O . ALA A 1 75 ? 8.240 -2.799 -5.374 1.00 95.75 75 ALA A O 1
ATOM 601 N N . LEU A 1 76 ? 9.772 -1.304 -6.130 1.00 95.25 76 LEU A N 1
ATOM 602 C CA . LEU A 1 76 ? 10.046 -0.646 -4.857 1.00 95.25 76 LEU A CA 1
ATOM 603 C C . LEU A 1 76 ? 8.813 0.104 -4.342 1.00 95.25 76 LEU A C 1
ATOM 605 O O . LEU A 1 76 ? 8.399 -0.108 -3.206 1.00 95.25 76 LEU A O 1
ATOM 609 N N . LEU A 1 77 ? 8.166 0.891 -5.198 1.00 95.75 77 LEU A N 1
ATOM 610 C CA . LEU A 1 77 ? 6.961 1.646 -4.870 1.00 95.75 77 LEU A CA 1
ATOM 611 C C . LEU A 1 77 ? 5.817 0.744 -4.396 1.00 95.75 77 LEU A C 1
ATOM 613 O O . LEU A 1 77 ? 5.164 1.059 -3.407 1.00 95.75 77 LEU A O 1
ATOM 617 N N . MET A 1 78 ? 5.613 -0.417 -5.021 1.00 97.38 78 MET A N 1
ATOM 618 C CA . MET A 1 78 ? 4.609 -1.367 -4.533 1.00 97.38 78 MET A CA 1
ATOM 619 C C . MET A 1 78 ? 5.017 -2.031 -3.209 1.00 97.38 78 MET A C 1
ATOM 621 O O . MET A 1 78 ? 4.150 -2.386 -2.420 1.00 97.38 78 MET A O 1
ATOM 625 N N . GLY A 1 79 ? 6.318 -2.178 -2.935 1.00 95.69 79 GLY A N 1
ATOM 626 C CA . GLY A 1 79 ? 6.803 -2.581 -1.611 1.00 95.69 79 GLY A CA 1
ATOM 627 C C . GLY A 1 79 ? 6.476 -1.538 -0.538 1.00 95.69 79 GLY A C 1
ATOM 628 O O . GLY A 1 79 ? 5.931 -1.885 0.504 1.00 95.69 79 GLY A O 1
ATOM 629 N N . HIS A 1 80 ? 6.716 -0.257 -0.823 1.00 95.56 80 HIS A N 1
ATOM 630 C CA . HIS A 1 80 ? 6.331 0.839 0.071 1.00 95.56 80 HIS A CA 1
ATOM 631 C C . HIS A 1 80 ? 4.813 0.970 0.234 1.00 95.56 80 HIS A C 1
ATOM 633 O O . HIS A 1 80 ? 4.348 1.318 1.316 1.00 95.56 80 HIS A O 1
ATOM 639 N N . PHE A 1 81 ? 4.029 0.642 -0.797 1.00 97.62 81 PHE A N 1
ATOM 640 C CA . PHE A 1 81 ? 2.572 0.607 -0.687 1.00 97.62 81 PHE A CA 1
ATOM 641 C C . PHE A 1 81 ? 2.106 -0.468 0.307 1.00 97.62 81 PHE A C 1
ATOM 643 O O . PHE A 1 81 ? 1.188 -0.220 1.084 1.00 97.62 81 PHE A O 1
ATOM 650 N N . GLU A 1 82 ? 2.772 -1.628 0.345 1.00 97.56 82 GLU A N 1
ATOM 651 C CA . GLU A 1 82 ? 2.520 -2.653 1.368 1.00 97.56 82 GLU A CA 1
ATOM 652 C C . GLU A 1 82 ? 2.817 -2.131 2.777 1.00 97.56 82 GLU A C 1
ATOM 654 O O . GLU A 1 82 ? 2.006 -2.295 3.690 1.00 97.56 82 GLU A O 1
ATOM 659 N N . THR A 1 83 ? 3.960 -1.457 2.948 1.00 96.00 83 THR A N 1
ATOM 660 C CA . THR A 1 83 ? 4.330 -0.808 4.213 1.00 96.00 83 THR A CA 1
ATOM 661 C C . THR A 1 83 ? 3.264 0.201 4.631 1.00 96.00 83 THR A C 1
ATOM 663 O O . THR A 1 83 ? 2.772 0.136 5.753 1.00 96.00 83 THR A O 1
ATOM 666 N N . TYR A 1 84 ? 2.823 1.069 3.720 1.00 97.31 84 TYR A N 1
ATOM 667 C CA . TYR A 1 84 ? 1.714 1.993 3.957 1.00 97.31 84 TYR A CA 1
ATOM 668 C C . TYR A 1 84 ? 0.460 1.281 4.478 1.00 97.31 84 TYR A C 1
ATOM 670 O O . TYR A 1 84 ? -0.076 1.681 5.508 1.00 97.31 84 TYR A O 1
ATOM 678 N N . GLN A 1 85 ? 0.012 0.210 3.814 1.00 98.00 85 GLN A N 1
ATOM 679 C CA . GLN A 1 85 ? -1.193 -0.523 4.215 1.00 98.00 85 GLN A CA 1
ATOM 680 C C . GLN A 1 85 ? -1.068 -1.097 5.631 1.00 98.00 85 GLN A C 1
ATOM 682 O O . GLN A 1 85 ? -2.000 -0.980 6.429 1.00 98.00 85 GLN A O 1
ATOM 687 N N . LYS A 1 86 ? 0.090 -1.685 5.953 1.00 96.94 86 LYS A N 1
ATOM 688 C CA . LYS A 1 86 ? 0.368 -2.266 7.272 1.00 96.94 86 LYS A CA 1
ATOM 689 C C . LYS A 1 86 ? 0.401 -1.213 8.371 1.00 96.94 86 LYS A C 1
ATOM 691 O O . LYS A 1 86 ? -0.221 -1.407 9.410 1.00 96.94 86 LYS A O 1
ATOM 696 N N . TYR A 1 87 ? 1.089 -0.098 8.140 1.00 96.94 87 TYR A N 1
ATOM 697 C CA . TYR A 1 87 ? 1.186 0.991 9.113 1.00 96.94 87 TYR A CA 1
ATOM 698 C C . TYR A 1 87 ? -0.144 1.721 9.298 1.00 96.94 87 TYR A C 1
ATOM 700 O O . TYR A 1 87 ? -0.496 2.073 10.422 1.00 96.94 87 TYR A O 1
ATOM 708 N N . LEU A 1 88 ? -0.924 1.872 8.226 1.00 97.56 88 LEU A N 1
ATOM 709 C CA . LEU A 1 88 ? -2.283 2.393 8.304 1.00 97.56 88 LEU A CA 1
ATOM 710 C C . LEU A 1 88 ? -3.174 1.488 9.159 1.00 97.56 88 LEU A C 1
ATOM 712 O O . LEU A 1 88 ? -3.807 1.962 10.096 1.00 97.56 88 LEU A O 1
ATOM 716 N N . PHE A 1 89 ? -3.173 0.180 8.889 1.00 97.38 89 PHE A N 1
ATOM 717 C CA . PHE A 1 89 ? -3.916 -0.795 9.688 1.00 97.38 89 PHE A CA 1
ATOM 718 C C . PHE A 1 89 ? -3.468 -0.796 11.155 1.00 97.38 89 PHE A C 1
ATOM 720 O O . PHE A 1 89 ? -4.301 -0.777 12.059 1.00 97.38 89 PHE A O 1
ATOM 727 N N . ALA A 1 90 ? -2.158 -0.780 11.399 1.00 96.25 90 ALA A N 1
ATOM 728 C CA . ALA A 1 90 ? -1.600 -0.758 12.741 1.00 96.25 90 ALA A CA 1
ATOM 729 C C . ALA A 1 90 ? -2.019 0.495 13.514 1.00 96.25 90 ALA A C 1
ATOM 731 O O . ALA A 1 90 ? -2.473 0.391 14.648 1.00 96.25 90 ALA A O 1
ATOM 732 N N . GLY A 1 91 ? -1.915 1.676 12.903 1.00 95.69 91 GLY A N 1
ATOM 733 C CA . GLY A 1 91 ? -2.317 2.921 13.550 1.00 95.69 91 GLY A CA 1
ATOM 734 C C . GLY A 1 91 ? -3.829 3.032 13.762 1.00 95.69 91 GLY A C 1
ATOM 735 O O . GLY A 1 91 ? -4.241 3.604 14.770 1.00 95.69 91 GLY A O 1
ATOM 736 N N . CYS A 1 92 ? -4.639 2.439 12.877 1.00 96.00 92 CYS A N 1
ATOM 737 C CA . CYS A 1 92 ? -6.073 2.229 13.086 1.00 96.00 92 CYS A CA 1
ATOM 738 C C . CYS A 1 92 ? -6.352 1.345 14.309 1.00 96.00 92 CYS A C 1
ATOM 740 O O . CYS A 1 92 ? -7.222 1.677 15.108 1.00 96.00 92 CYS A O 1
ATOM 742 N N . PHE A 1 93 ? -5.603 0.250 14.471 1.00 96.12 93 PHE A N 1
ATOM 743 C CA . PHE A 1 93 ? -5.733 -0.649 15.616 1.00 96.12 93 PHE A CA 1
ATOM 744 C C . PHE A 1 93 ? -5.368 0.025 16.938 1.00 96.12 93 PHE A C 1
ATOM 746 O O . PHE A 1 93 ? -6.126 -0.059 17.895 1.00 96.12 93 PHE A O 1
ATOM 753 N N . GLU A 1 94 ? -4.259 0.758 16.997 1.00 95.00 94 GLU A N 1
ATOM 754 C CA . GLU A 1 94 ? -3.902 1.480 18.226 1.00 95.00 94 GLU A CA 1
ATOM 755 C C . GLU A 1 94 ? -4.959 2.530 18.601 1.00 95.00 94 GLU A C 1
ATOM 757 O O . GLU A 1 94 ? -5.281 2.719 19.771 1.00 95.00 94 GLU A O 1
ATOM 762 N N . ARG A 1 95 ? -5.556 3.186 17.600 1.00 94.12 95 ARG A N 1
ATOM 763 C CA . ARG A 1 95 ? -6.576 4.224 17.805 1.00 94.12 95 ARG A CA 1
ATOM 764 C C . ARG A 1 95 ? -7.978 3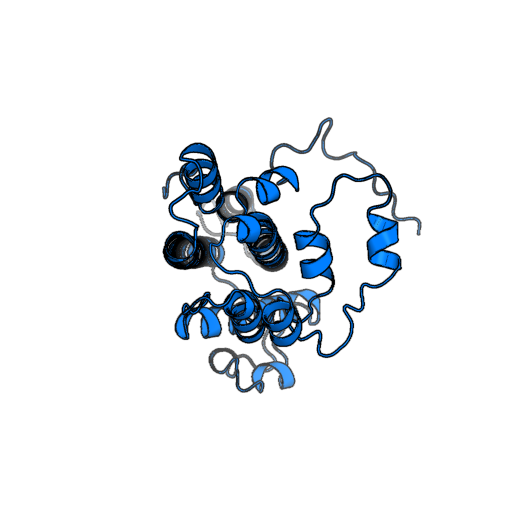.673 18.042 1.00 94.12 95 ARG A C 1
ATOM 766 O O . ARG A 1 95 ? -8.841 4.440 18.460 1.00 94.12 95 ARG A O 1
ATOM 773 N N . SER A 1 96 ? -8.227 2.374 17.853 1.00 94.88 96 SER A N 1
ATOM 774 C CA . SER A 1 96 ? -9.543 1.796 18.160 1.00 94.88 96 SER A CA 1
ATOM 775 C C . SER A 1 96 ? -9.858 1.794 19.658 1.00 94.88 96 SER A C 1
ATOM 777 O O . SER A 1 96 ? -11.006 1.579 20.025 1.00 94.88 96 SER A O 1
ATOM 779 N N . ILE A 1 97 ? -8.885 2.096 20.530 1.00 94.00 97 ILE A N 1
ATOM 780 C CA . ILE A 1 97 ? -9.133 2.390 21.952 1.00 94.00 97 ILE A CA 1
ATOM 781 C C . ILE A 1 97 ? -10.059 3.600 22.158 1.00 94.00 97 ILE A C 1
ATOM 783 O O . ILE A 1 97 ? -10.721 3.697 23.185 1.00 94.00 97 ILE A O 1
ATOM 787 N N . LEU A 1 98 ? -10.117 4.513 21.183 1.00 93.88 98 LEU A N 1
ATOM 788 C CA . LEU A 1 98 ? -10.975 5.696 21.222 1.00 93.88 98 LEU A CA 1
ATOM 789 C C . LEU A 1 98 ? -12.424 5.390 20.823 1.00 93.88 98 LEU A C 1
ATOM 791 O O . LEU A 1 98 ? -13.267 6.285 20.887 1.00 93.88 98 LEU A O 1
ATOM 795 N N . PHE A 1 99 ? -12.723 4.175 20.360 1.00 94.06 99 PHE A N 1
ATOM 796 C CA . PHE A 1 99 ? -14.082 3.804 19.986 1.00 94.06 99 PHE A CA 1
ATOM 797 C C . PHE A 1 99 ? -14.983 3.709 21.211 1.00 94.06 99 PHE A C 1
ATOM 799 O O . PHE A 1 99 ? -14.579 3.180 22.243 1.00 94.06 99 PHE A O 1
ATOM 806 N N . GLU A 1 100 ? -16.223 4.181 21.072 1.00 90.56 100 GLU A N 1
ATOM 807 C CA . GLU A 1 100 ? -17.246 4.012 22.114 1.00 90.56 100 GLU A CA 1
ATOM 808 C C . GLU A 1 100 ? -17.502 2.524 22.397 1.00 90.56 100 GLU A C 1
ATOM 810 O O . GLU A 1 100 ? -17.574 2.098 23.547 1.00 90.56 100 GLU A O 1
ATOM 815 N N . GLU A 1 101 ? -17.551 1.720 21.332 1.00 89.88 101 GLU A N 1
ATOM 816 C CA . GLU A 1 101 ? -17.691 0.270 21.397 1.00 89.88 101 GLU A CA 1
ATOM 817 C C . GLU A 1 101 ? -16.680 -0.402 20.458 1.00 89.88 101 GLU A C 1
ATOM 819 O O . GLU A 1 101 ? -16.730 -0.231 19.235 1.00 89.88 101 GLU A O 1
ATOM 824 N N . PHE A 1 102 ? -15.783 -1.214 21.022 1.00 93.75 102 PHE A N 1
ATOM 825 C CA . PHE A 1 102 ? -14.879 -2.083 20.267 1.00 93.75 102 PHE A CA 1
ATOM 826 C C . PHE A 1 102 ? -14.956 -3.518 20.793 1.00 93.75 102 PHE A C 1
ATOM 828 O O . PHE A 1 102 ? -14.482 -3.828 21.887 1.00 93.75 102 PHE A O 1
ATOM 835 N N . ASP A 1 103 ? -15.545 -4.415 20.000 1.00 91.19 103 ASP A N 1
ATOM 836 C CA . ASP A 1 103 ? -15.594 -5.840 20.325 1.00 91.19 103 ASP A CA 1
ATOM 837 C C . ASP A 1 103 ? -14.347 -6.546 19.781 1.00 91.19 103 ASP A C 1
ATOM 839 O O . ASP A 1 103 ? -14.271 -6.935 18.611 1.00 91.19 103 ASP A O 1
ATOM 843 N N . ALA A 1 104 ? -13.364 -6.740 20.661 1.00 90.81 104 ALA A N 1
ATOM 844 C CA . ALA A 1 104 ? -12.129 -7.439 20.328 1.00 90.81 104 ALA A CA 1
ATOM 845 C C . ALA A 1 104 ? -12.375 -8.883 19.847 1.00 90.81 104 ALA A C 1
ATOM 847 O O . ALA A 1 104 ? -11.651 -9.372 18.980 1.00 90.81 104 ALA A O 1
ATOM 848 N N . SER A 1 105 ? -13.391 -9.579 20.373 1.00 89.00 105 SER A N 1
ATOM 849 C CA . SER A 1 105 ? -13.688 -10.961 19.981 1.00 89.00 105 SER A CA 1
ATOM 850 C C . SER A 1 105 ? -14.181 -11.032 18.538 1.00 89.00 105 SER A C 1
ATOM 852 O O . SER A 1 105 ? -13.705 -11.870 17.765 1.00 89.00 105 SER A O 1
ATOM 854 N N . ILE A 1 106 ? -15.087 -10.125 18.158 1.00 91.06 106 ILE A N 1
ATOM 855 C CA . ILE A 1 106 ? -15.563 -9.995 16.777 1.00 91.06 106 ILE A CA 1
ATOM 856 C C . ILE A 1 106 ? -14.411 -9.572 15.863 1.00 91.06 106 ILE A C 1
ATOM 858 O O . ILE A 1 106 ? -14.182 -10.229 14.849 1.00 91.06 106 ILE A O 1
ATOM 862 N N . PHE A 1 107 ? -13.633 -8.559 16.254 1.00 93.88 107 PHE A N 1
ATOM 863 C CA . PHE A 1 107 ? -12.491 -8.079 15.476 1.00 93.88 107 PHE A CA 1
ATOM 864 C C . PHE A 1 107 ? -11.504 -9.206 15.137 1.00 93.88 107 PHE A C 1
ATOM 866 O O . PHE A 1 107 ? -11.214 -9.449 13.964 1.00 93.88 107 PHE A O 1
ATOM 873 N N . PHE A 1 108 ? -11.016 -9.941 16.147 1.00 91.56 108 PHE A N 1
ATOM 874 C CA . PHE A 1 108 ? -10.035 -11.009 15.934 1.00 91.56 108 PHE A CA 1
ATOM 875 C C . PHE A 1 108 ? -10.603 -12.154 15.092 1.00 91.56 108 PHE A C 1
ATOM 877 O O . PHE A 1 108 ? -9.907 -12.690 14.225 1.00 91.56 108 PHE A O 1
ATOM 884 N N . LYS A 1 109 ? -11.881 -12.493 15.283 1.00 89.31 109 LYS A N 1
ATOM 885 C CA . LYS A 1 109 ? -12.573 -13.479 14.451 1.00 89.31 109 LYS A CA 1
ATOM 886 C C . LYS A 1 109 ? -12.628 -13.040 12.983 1.00 89.31 109 LYS A C 1
ATOM 888 O O . LYS A 1 109 ? -12.355 -13.864 12.106 1.00 89.31 109 LYS A O 1
ATOM 893 N N . ASP A 1 110 ? -12.949 -11.775 12.723 1.00 90.69 110 ASP A N 1
ATOM 894 C CA . ASP A 1 110 ? -13.185 -11.240 11.379 1.00 90.69 110 ASP A CA 1
ATOM 895 C C . ASP A 1 110 ? -11.893 -11.016 10.582 1.00 90.69 110 ASP A C 1
ATOM 897 O O . ASP A 1 110 ? -11.873 -11.277 9.377 1.00 90.69 110 ASP A O 1
ATOM 901 N N . ILE A 1 111 ? -10.777 -10.662 11.233 1.00 89.06 111 ILE A N 1
ATOM 902 C CA . ILE A 1 111 ? -9.456 -10.650 10.570 1.00 89.06 111 ILE A CA 1
ATOM 903 C C . ILE A 1 111 ? -8.878 -12.059 10.341 1.00 89.06 111 ILE A C 1
ATOM 905 O O . ILE A 1 111 ? -7.828 -12.206 9.717 1.00 89.06 111 ILE A O 1
ATOM 909 N N . GLY A 1 112 ? -9.570 -13.109 10.801 1.00 83.12 112 GLY A N 1
ATOM 910 C CA . GLY A 1 112 ? -9.251 -14.505 10.494 1.00 83.12 112 GLY A CA 1
ATOM 911 C C . GLY A 1 112 ? -8.631 -15.311 11.637 1.00 83.12 112 GLY A C 1
ATOM 912 O O . GLY A 1 112 ? -8.336 -16.495 11.442 1.00 83.12 112 GLY A O 1
ATOM 913 N N . PHE A 1 113 ? -8.490 -14.748 12.840 1.00 77.50 113 PHE A N 1
ATOM 914 C CA . PHE A 1 113 ? -8.072 -15.490 14.032 1.00 77.50 113 PHE A CA 1
ATOM 915 C C . PHE A 1 113 ? -9.279 -16.207 14.651 1.00 77.50 113 PHE A C 1
ATOM 917 O O . PHE A 1 113 ? -9.919 -15.749 15.590 1.00 77.50 113 PHE A O 1
ATOM 924 N N . LYS A 1 114 ? -9.626 -17.368 14.082 1.00 58.16 114 LYS A N 1
ATOM 925 C CA . LYS A 1 114 ? -10.861 -18.106 14.412 1.00 58.16 114 LYS A CA 1
ATOM 926 C C . LYS A 1 114 ? -10.919 -18.697 15.830 1.00 58.16 114 LYS A C 1
ATOM 928 O O . LYS A 1 114 ? -12.015 -19.032 16.272 1.00 58.16 114 LYS A O 1
ATOM 933 N N . LYS A 1 115 ? -9.778 -18.894 16.502 1.00 57.44 115 LYS A N 1
ATOM 934 C CA . LYS A 1 115 ? -9.699 -19.431 17.878 1.00 57.44 115 LYS A CA 1
ATOM 935 C C . LYS A 1 115 ? -8.521 -18.869 18.667 1.00 57.44 115 LYS A C 1
ATOM 937 O O . LYS A 1 115 ? -8.722 -18.474 19.804 1.00 57.44 115 LYS A O 1
ATOM 942 N N . ASP A 1 116 ? -7.347 -18.789 18.041 1.00 64.62 116 ASP A N 1
ATOM 943 C CA . ASP A 1 116 ? -6.123 -18.280 18.662 1.00 64.62 116 ASP A CA 1
ATOM 944 C C . ASP A 1 116 ? -5.407 -17.310 17.717 1.00 64.62 116 ASP A C 1
ATOM 946 O O . ASP A 1 116 ? -5.349 -17.528 16.500 1.00 64.62 116 ASP A O 1
ATOM 950 N N . VAL A 1 117 ? -4.834 -16.249 18.286 1.00 69.31 117 VAL A N 1
ATOM 951 C CA . VAL A 1 117 ? -3.924 -15.347 17.576 1.00 69.31 117 VAL A CA 1
ATOM 952 C C . VAL A 1 117 ? -2.555 -16.025 17.515 1.00 69.31 117 VAL A C 1
ATOM 954 O O . VAL A 1 117 ? -1.800 -16.026 18.486 1.00 69.31 117 VAL A O 1
ATOM 957 N N . ASN A 1 118 ? -2.235 -16.653 16.382 1.00 73.19 118 ASN A N 1
ATOM 958 C CA . ASN A 1 118 ? -0.942 -17.311 16.195 1.00 73.19 118 ASN A CA 1
ATOM 959 C C . ASN A 1 118 ? 0.099 -16.302 15.698 1.00 73.19 118 ASN A C 1
ATOM 961 O O . ASN A 1 118 ? 0.297 -16.139 14.494 1.00 73.19 118 ASN A O 1
ATOM 965 N N . ILE A 1 119 ? 0.748 -15.617 16.640 1.00 79.38 119 ILE A N 1
ATOM 966 C CA . ILE A 1 119 ? 1.909 -14.777 16.348 1.00 79.38 119 ILE A CA 1
ATOM 967 C C . ILE A 1 119 ? 3.152 -15.664 16.287 1.00 79.38 119 ILE A C 1
ATOM 969 O O . ILE A 1 119 ? 3.513 -16.328 17.261 1.00 79.38 119 ILE A O 1
ATOM 973 N N . LYS A 1 120 ? 3.847 -15.650 15.146 1.00 77.38 120 LYS A N 1
ATOM 974 C CA . LYS A 1 120 ? 5.094 -16.411 14.990 1.00 77.38 120 LYS A CA 1
ATOM 975 C C . LYS A 1 120 ? 6.148 -15.901 15.975 1.00 77.38 120 LYS A C 1
ATOM 977 O O . LYS A 1 120 ? 6.459 -14.711 15.995 1.00 77.38 120 LYS A O 1
ATOM 982 N N . SER A 1 121 ? 6.767 -16.810 16.731 1.00 80.94 121 SER A N 1
ATOM 983 C CA . SER A 1 121 ? 7.808 -16.483 17.720 1.00 80.94 121 SER A CA 1
ATOM 984 C C . SER A 1 121 ? 8.963 -15.669 17.132 1.00 80.94 121 SER A C 1
ATOM 986 O O . SER A 1 121 ? 9.460 -14.760 17.786 1.00 80.94 121 SER A O 1
ATOM 988 N N . ASN A 1 122 ? 9.345 -15.927 15.878 1.00 81.06 122 ASN A N 1
ATOM 989 C CA . ASN A 1 122 ? 10.380 -15.157 15.185 1.00 81.06 122 ASN A CA 1
ATOM 990 C C . ASN A 1 122 ? 10.031 -13.666 15.059 1.00 81.06 122 ASN A C 1
ATOM 992 O O . ASN A 1 122 ? 10.933 -12.842 15.143 1.00 81.06 122 ASN A O 1
ATOM 996 N N . HIS A 1 123 ? 8.750 -13.312 14.895 1.00 77.19 123 HIS A N 1
ATOM 997 C CA . HIS A 1 123 ? 8.329 -11.910 14.841 1.00 77.19 123 HIS A CA 1
ATOM 998 C C . HIS A 1 123 ? 8.453 -11.271 16.228 1.00 77.19 123 HIS A C 1
ATOM 1000 O O . HIS A 1 123 ? 9.029 -10.203 16.352 1.00 77.19 123 HIS A O 1
ATOM 1006 N N . LEU A 1 124 ? 8.031 -11.961 17.294 1.00 80.19 124 LEU A N 1
ATOM 1007 C CA . LEU A 1 124 ? 8.210 -11.470 18.671 1.00 80.19 124 LEU A CA 1
ATOM 1008 C C . LEU A 1 124 ? 9.685 -11.275 19.043 1.00 80.19 124 LEU A C 1
ATOM 1010 O O . LEU A 1 124 ? 10.031 -10.325 19.738 1.00 80.19 124 LEU A O 1
ATOM 1014 N N . LEU A 1 125 ? 10.558 -12.183 18.600 1.00 84.50 125 LEU A N 1
ATOM 1015 C CA . LEU A 1 125 ? 11.992 -12.095 18.866 1.00 84.50 125 LEU A CA 1
ATOM 1016 C C . LEU A 1 125 ? 12.665 -10.957 18.095 1.00 84.50 125 LEU A C 1
ATOM 1018 O O . LEU A 1 125 ? 13.602 -10.370 18.629 1.00 84.50 125 LEU A O 1
ATOM 1022 N N . ALA A 1 126 ? 12.191 -10.647 16.885 1.00 81.81 126 ALA A N 1
ATOM 1023 C CA . ALA A 1 126 ? 12.741 -9.574 16.059 1.00 81.81 126 ALA A CA 1
ATOM 1024 C C . ALA A 1 126 ? 12.589 -8.187 16.702 1.00 81.81 126 ALA A C 1
ATOM 1026 O O . ALA A 1 126 ? 13.438 -7.338 16.472 1.00 81.81 126 ALA A O 1
ATOM 1027 N N . TYR A 1 127 ? 11.565 -7.992 17.538 1.00 80.06 127 TYR A N 1
ATOM 1028 C CA . TYR A 1 127 ? 11.272 -6.719 18.211 1.00 80.06 127 TYR A CA 1
ATOM 1029 C C . TYR A 1 127 ? 11.647 -6.713 19.697 1.00 80.06 127 TYR A C 1
ATOM 1031 O O . TYR A 1 127 ? 11.160 -5.896 20.480 1.00 80.06 127 TYR A O 1
ATOM 1039 N N . ARG A 1 128 ? 12.472 -7.665 20.148 1.00 81.06 128 ARG A N 1
ATOM 1040 C CA . ARG A 1 128 ? 12.859 -7.736 21.560 1.00 81.06 128 ARG A CA 1
ATOM 1041 C C . ARG A 1 128 ? 13.711 -6.519 21.932 1.00 81.06 128 ARG A C 1
ATOM 1043 O O . ARG A 1 128 ? 14.866 -6.437 21.533 1.00 81.06 128 ARG A O 1
ATOM 1050 N N . GLY A 1 129 ? 13.174 -5.673 22.808 1.00 80.00 129 GLY A N 1
ATOM 1051 C CA . GLY A 1 129 ? 13.838 -4.449 23.268 1.00 80.00 129 GLY A CA 1
ATOM 1052 C C . GLY A 1 129 ? 13.401 -3.192 22.515 1.00 80.00 129 GLY A C 1
ATOM 1053 O O . GLY A 1 129 ? 13.786 -2.101 22.928 1.00 80.00 129 GLY A O 1
ATOM 1054 N N . ASP A 1 130 ? 12.558 -3.340 21.490 1.00 79.69 130 ASP A N 1
ATOM 1055 C CA . ASP A 1 130 ? 12.021 -2.230 20.710 1.00 79.69 130 ASP A CA 1
ATOM 1056 C C . ASP A 1 130 ? 10.652 -1.789 21.241 1.00 79.69 130 ASP A C 1
ATOM 1058 O O . ASP A 1 130 ? 9.856 -2.588 21.743 1.00 79.69 130 ASP A O 1
ATOM 1062 N N . SER A 1 131 ? 10.340 -0.504 21.081 1.00 75.75 131 SER A N 1
ATOM 1063 C CA . SER A 1 131 ? 9.024 0.071 21.374 1.00 75.75 131 SER A CA 1
ATOM 1064 C C . SER A 1 131 ? 8.103 -0.033 20.151 1.00 75.75 131 SER A C 1
ATOM 1066 O O . SER A 1 131 ? 7.760 0.978 19.536 1.00 75.75 131 SER A O 1
ATOM 1068 N N . LEU A 1 132 ? 7.747 -1.257 19.751 1.00 79.44 132 LEU A N 1
ATOM 1069 C CA . LEU A 1 132 ? 6.831 -1.493 18.631 1.00 79.44 132 LEU A CA 1
ATOM 1070 C C . LEU A 1 132 ? 5.364 -1.460 19.086 1.00 79.44 132 LEU A C 1
ATOM 1072 O O . LEU A 1 132 ? 5.029 -1.974 20.153 1.00 79.44 132 LEU A O 1
ATOM 1076 N N . SER A 1 133 ? 4.479 -0.918 18.247 1.00 87.06 133 SER A N 1
ATOM 1077 C CA . SER A 1 133 ? 3.037 -0.997 18.481 1.00 87.06 133 SER A CA 1
ATOM 1078 C C . SER A 1 133 ? 2.496 -2.415 18.245 1.00 87.06 133 SER A C 1
ATOM 1080 O O . SER A 1 133 ? 2.984 -3.167 17.391 1.00 87.06 133 SER A O 1
ATOM 1082 N N . VAL A 1 134 ? 1.460 -2.790 18.999 1.00 89.81 134 VAL A N 1
ATOM 1083 C CA . VAL A 1 134 ? 0.793 -4.097 18.883 1.00 89.81 134 VAL A CA 1
ATOM 1084 C C . VAL A 1 134 ? 0.149 -4.237 17.503 1.00 89.81 134 VAL A C 1
ATOM 1086 O O . VAL A 1 134 ? 0.171 -5.316 16.910 1.00 89.81 134 VAL A O 1
ATOM 1089 N N . GLY A 1 135 ? -0.354 -3.137 16.947 1.00 92.94 135 GLY A N 1
ATOM 1090 C CA . GLY A 1 135 ? -0.914 -3.065 15.608 1.00 92.94 135 GLY A CA 1
ATOM 1091 C C . GLY A 1 135 ? 0.066 -3.511 14.522 1.00 92.94 135 GLY A C 1
ATOM 1092 O O . GLY A 1 135 ? -0.346 -4.233 13.616 1.00 92.94 135 GLY A O 1
ATOM 1093 N N . ILE A 1 136 ? 1.356 -3.153 14.609 1.00 91.75 136 ILE A N 1
ATOM 1094 C CA . ILE A 1 136 ? 2.355 -3.602 13.620 1.00 91.75 136 ILE A CA 1
ATOM 1095 C C . ILE A 1 136 ? 2.590 -5.104 13.752 1.00 91.75 136 ILE A C 1
ATOM 1097 O O . ILE A 1 136 ? 2.585 -5.818 12.749 1.00 91.75 136 ILE A O 1
ATOM 1101 N N . LEU A 1 137 ? 2.704 -5.607 14.985 1.00 90.06 137 LEU A N 1
ATOM 1102 C CA . LEU A 1 137 ? 2.838 -7.040 15.233 1.00 90.06 137 LEU A CA 1
ATOM 1103 C C . LEU A 1 137 ? 1.651 -7.818 14.648 1.00 90.06 137 LEU A C 1
ATOM 1105 O O . LEU A 1 137 ? 1.844 -8.873 14.043 1.00 90.06 137 LEU A O 1
ATOM 1109 N N . LEU A 1 138 ? 0.429 -7.302 14.791 1.00 91.44 138 LEU A N 1
ATOM 1110 C CA . LEU A 1 138 ? -0.751 -7.893 14.164 1.00 91.44 138 LEU A CA 1
ATOM 1111 C C . LEU A 1 138 ? -0.667 -7.822 12.638 1.00 91.44 138 LEU A C 1
ATOM 1113 O O . LEU A 1 138 ? -0.855 -8.846 11.980 1.00 91.44 138 LEU A O 1
ATOM 1117 N N . ALA A 1 139 ? -0.336 -6.655 12.080 1.00 93.06 139 ALA A N 1
ATOM 1118 C CA . ALA A 1 139 ? -0.275 -6.454 10.638 1.00 93.06 139 ALA A CA 1
ATOM 1119 C C . ALA A 1 139 ? 0.729 -7.405 9.960 1.00 93.06 139 ALA A C 1
ATOM 1121 O O . ALA A 1 139 ? 0.430 -7.990 8.920 1.00 93.06 139 ALA A O 1
ATOM 1122 N N . ASP A 1 140 ? 1.887 -7.639 10.578 1.00 90.06 140 ASP A N 1
ATOM 1123 C CA . ASP A 1 140 ? 2.913 -8.551 10.061 1.00 90.06 140 ASP A CA 1
ATOM 1124 C C . ASP A 1 140 ? 2.558 -10.038 10.173 1.00 90.06 140 ASP A C 1
ATOM 1126 O O . ASP A 1 140 ? 3.180 -10.877 9.516 1.00 90.06 140 ASP A O 1
ATOM 1130 N N . ASN A 1 141 ? 1.555 -10.389 10.980 1.00 88.56 141 ASN A N 1
ATOM 1131 C CA . ASN A 1 141 ? 1.018 -11.749 11.028 1.00 88.56 141 ASN A CA 1
ATOM 1132 C C . ASN A 1 141 ? -0.177 -11.954 10.086 1.00 88.56 141 ASN A C 1
ATOM 1134 O O . ASN A 1 141 ? -0.530 -13.102 9.801 1.00 88.56 141 ASN A O 1
ATOM 1138 N N . LEU A 1 142 ? -0.763 -10.877 9.555 1.00 90.81 142 LEU A N 1
ATOM 1139 C CA . LEU A 1 142 ? -1.715 -10.964 8.454 1.00 90.81 142 LEU A CA 1
ATOM 1140 C C . LEU A 1 142 ? -0.979 -11.271 7.144 1.00 90.81 142 LEU A C 1
ATOM 1142 O O . LEU A 1 142 ? 0.163 -10.869 6.917 1.00 90.81 142 LEU A O 1
ATOM 1146 N N . THR A 1 143 ? -1.645 -12.028 6.278 1.00 90.38 143 THR A N 1
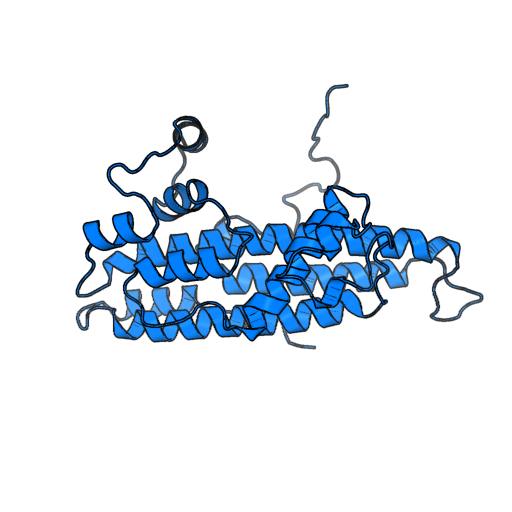ATOM 1147 C CA . THR A 1 143 ? -1.116 -12.421 4.963 1.00 90.38 143 THR A CA 1
ATOM 1148 C C . THR A 1 143 ? -1.825 -11.631 3.866 1.00 90.38 143 THR A C 1
ATOM 1150 O O . THR A 1 143 ? -2.641 -10.771 4.156 1.00 90.38 143 THR A O 1
ATOM 1153 N N . ASP A 1 144 ? -1.492 -11.860 2.597 1.00 92.62 144 ASP A N 1
ATOM 1154 C CA . ASP A 1 144 ? -2.268 -11.323 1.471 1.00 92.62 144 ASP A CA 1
ATOM 1155 C C . ASP A 1 144 ? -2.459 -9.791 1.424 1.00 92.62 144 ASP A C 1
ATOM 1157 O O . ASP A 1 144 ? -3.421 -9.305 0.832 1.00 92.62 144 ASP A O 1
ATOM 1161 N N . TRP A 1 145 ? -1.503 -9.005 1.936 1.00 95.56 145 TRP A N 1
ATOM 1162 C CA . TRP A 1 145 ? -1.490 -7.536 1.783 1.00 95.56 145 TRP A CA 1
ATOM 1163 C C . TRP A 1 145 ? -1.491 -7.071 0.315 1.00 95.56 145 TRP A C 1
ATOM 1165 O O . TRP A 1 145 ? -2.014 -6.012 -0.029 1.00 95.56 145 TRP A O 1
ATOM 1175 N N . HIS A 1 146 ? -0.997 -7.926 -0.582 1.00 95.06 146 HIS A N 1
ATOM 1176 C CA . HIS A 1 146 ? -1.043 -7.735 -2.029 1.00 95.06 146 HIS A CA 1
ATOM 1177 C C . HIS A 1 146 ? -2.422 -8.031 -2.659 1.00 95.06 146 HIS A C 1
ATOM 1179 O O . HIS A 1 146 ? -2.610 -7.858 -3.865 1.00 95.06 146 HIS A O 1
ATOM 1185 N N . ASN A 1 147 ? -3.405 -8.498 -1.881 1.00 95.38 147 ASN A N 1
ATOM 1186 C CA . ASN A 1 147 ? -4.777 -8.703 -2.328 1.00 95.38 147 ASN A CA 1
ATOM 1187 C C . ASN A 1 147 ? -5.684 -7.604 -1.749 1.00 95.38 147 ASN A C 1
ATOM 1189 O O . ASN A 1 147 ? -6.068 -7.675 -0.581 1.00 95.38 147 ASN A O 1
ATOM 1193 N N . PRO A 1 148 ? -6.113 -6.614 -2.554 1.00 96.12 148 PRO A N 1
ATOM 1194 C CA . PRO A 1 148 ? -6.898 -5.490 -2.045 1.00 96.12 148 PRO A CA 1
ATOM 1195 C C . PRO A 1 148 ? -8.269 -5.903 -1.481 1.00 96.12 148 PRO A C 1
ATOM 1197 O O . PRO A 1 148 ? -8.817 -5.197 -0.642 1.00 96.12 148 PRO A O 1
ATOM 1200 N N . VAL A 1 149 ? -8.814 -7.062 -1.877 1.00 95.19 149 VAL A N 1
ATOM 1201 C CA . VAL A 1 149 ? -10.050 -7.591 -1.272 1.00 95.19 149 VAL A CA 1
ATOM 1202 C C . VAL A 1 149 ? -9.794 -8.079 0.153 1.00 95.19 149 VAL A C 1
ATOM 1204 O O . VAL A 1 149 ? -10.586 -7.773 1.039 1.00 95.19 149 VAL A O 1
ATOM 1207 N N . SER A 1 150 ? -8.683 -8.786 0.384 1.00 94.94 150 SER A N 1
ATOM 1208 C CA . SER A 1 150 ? -8.279 -9.209 1.731 1.00 94.94 150 SER A CA 1
ATOM 1209 C C . SER A 1 150 ? -8.027 -7.997 2.626 1.00 94.94 150 SER A C 1
ATOM 1211 O O . SER A 1 150 ? -8.511 -7.958 3.752 1.00 94.94 150 SER A O 1
ATOM 1213 N N . VAL A 1 151 ? -7.359 -6.965 2.099 1.00 96.25 151 VAL A N 1
ATOM 1214 C CA . VAL A 1 151 ? -7.114 -5.724 2.847 1.00 96.25 151 VAL A CA 1
ATOM 1215 C C . VAL A 1 151 ? -8.421 -5.022 3.218 1.00 96.25 151 VAL A C 1
ATOM 1217 O O . VAL A 1 151 ? -8.582 -4.639 4.373 1.00 96.25 151 VAL A O 1
ATOM 1220 N N . ASN A 1 152 ? -9.401 -4.926 2.309 1.00 96.38 152 ASN A N 1
ATOM 1221 C CA . ASN A 1 152 ? -10.732 -4.425 2.673 1.00 96.38 152 ASN A CA 1
ATOM 1222 C C . ASN A 1 152 ? -11.350 -5.230 3.823 1.00 96.38 152 ASN A C 1
ATOM 1224 O O . ASN A 1 152 ? -11.912 -4.636 4.738 1.00 96.38 152 ASN A O 1
ATOM 1228 N N . SER A 1 153 ? -11.244 -6.563 3.805 1.00 94.56 153 SER A N 1
ATOM 1229 C CA . SER A 1 153 ? -11.731 -7.403 4.905 1.00 94.56 153 SER A CA 1
ATOM 1230 C C . SER A 1 153 ? -11.039 -7.094 6.235 1.00 94.56 153 SER A C 1
ATOM 1232 O O . SER A 1 153 ? -11.725 -7.045 7.252 1.00 94.56 153 SER A O 1
ATOM 1234 N N . TYR A 1 154 ? -9.731 -6.816 6.238 1.00 95.56 154 TYR A N 1
ATOM 1235 C CA . TYR A 1 154 ? -9.008 -6.434 7.458 1.00 95.56 154 TYR A CA 1
ATOM 1236 C C . TYR A 1 154 ? -9.534 -5.134 8.057 1.00 95.56 154 TYR A C 1
ATOM 1238 O O . TYR A 1 154 ? -9.782 -5.071 9.256 1.00 95.56 154 TYR A O 1
ATOM 1246 N N . PHE A 1 155 ? -9.773 -4.114 7.233 1.00 95.94 155 PHE A N 1
ATOM 1247 C CA . PHE A 1 155 ? -10.327 -2.854 7.730 1.00 95.94 155 PHE A CA 1
ATOM 1248 C C . PHE A 1 155 ? -11.817 -2.951 8.092 1.00 95.94 155 PHE A C 1
ATOM 1250 O O . PHE A 1 155 ? -12.265 -2.299 9.032 1.00 95.94 155 PHE A O 1
ATOM 1257 N N . ASN A 1 156 ? -12.592 -3.803 7.416 1.00 94.69 156 ASN A N 1
ATOM 1258 C CA . ASN A 1 156 ? -13.990 -4.049 7.783 1.00 94.69 156 ASN A CA 1
ATOM 1259 C C . ASN A 1 156 ? -14.129 -4.693 9.171 1.00 94.69 156 ASN A C 1
ATOM 1261 O O . ASN A 1 156 ? -15.151 -4.494 9.825 1.00 94.69 156 ASN A O 1
ATOM 1265 N N . ALA A 1 157 ? -13.111 -5.422 9.644 1.00 94.94 157 ALA A N 1
ATOM 1266 C CA . ALA A 1 157 ? -13.130 -6.058 10.960 1.00 94.94 157 ALA A CA 1
ATOM 1267 C C . ALA A 1 157 ? -13.202 -5.057 12.125 1.00 94.94 157 ALA A C 1
ATOM 1269 O O . ALA A 1 157 ? -13.660 -5.415 13.205 1.00 94.94 157 ALA A O 1
ATOM 1270 N N . PHE A 1 158 ? -12.834 -3.789 11.907 1.00 95.25 158 PHE A N 1
ATOM 1271 C CA . PHE A 1 158 ? -13.065 -2.703 12.870 1.00 95.25 158 PHE A CA 1
ATOM 1272 C C . PHE A 1 158 ? -14.557 -2.342 13.036 1.00 95.25 158 PHE A C 1
ATOM 1274 O O . PHE A 1 158 ? -14.892 -1.424 13.780 1.00 95.25 158 PHE A O 1
ATOM 1281 N N . GLY A 1 159 ? -15.471 -3.019 12.330 1.00 93.00 159 GLY A N 1
ATOM 1282 C CA . GLY A 1 159 ? -16.905 -2.726 12.365 1.00 93.00 159 GLY A CA 1
ATOM 1283 C C . GLY A 1 159 ? -17.283 -1.470 11.575 1.00 93.00 159 GLY A C 1
ATOM 1284 O O . GLY A 1 159 ? -18.318 -0.849 11.844 1.00 93.00 159 GLY A O 1
ATOM 1285 N N . LEU A 1 160 ? -16.441 -1.083 10.616 1.00 89.69 160 LEU A N 1
ATOM 1286 C CA . LEU A 1 160 ? -16.631 0.086 9.763 1.00 89.69 160 LEU A CA 1
ATOM 1287 C C . LEU A 1 160 ? -17.476 -0.293 8.551 1.00 89.69 160 LEU A C 1
ATOM 1289 O O . LEU A 1 160 ? -17.242 -1.309 7.899 1.00 89.69 160 LEU A O 1
ATOM 1293 N N . LYS A 1 161 ? -18.440 0.555 8.196 1.00 86.75 161 LYS A N 1
ATOM 1294 C CA . LYS A 1 161 ? -19.293 0.351 7.016 1.00 86.75 161 LYS A CA 1
ATOM 1295 C C . LYS A 1 161 ? -18.687 1.002 5.769 1.00 86.75 161 LYS A C 1
ATOM 1297 O O . LYS A 1 161 ? -19.392 1.672 5.019 1.00 86.75 161 LYS A O 1
ATOM 1302 N N . VAL A 1 162 ? -17.385 0.819 5.546 1.00 91.25 162 VAL A N 1
ATOM 1303 C CA . VAL A 1 162 ? -16.651 1.473 4.454 1.00 91.25 162 VAL A CA 1
ATOM 1304 C C . VAL A 1 162 ? -15.774 0.487 3.694 1.00 91.25 162 VAL A C 1
ATOM 1306 O O . VAL A 1 162 ? -15.074 -0.327 4.278 1.00 91.25 162 VAL A O 1
ATOM 1309 N N . GLN A 1 163 ? -15.780 0.573 2.365 1.00 92.19 163 GLN A N 1
ATOM 1310 C CA . GLN A 1 163 ? -14.792 -0.127 1.549 1.00 92.19 163 GLN A CA 1
ATOM 1311 C C . GLN A 1 163 ? -13.550 0.753 1.428 1.00 92.19 163 GLN A C 1
ATOM 1313 O O . GLN A 1 163 ? -13.606 1.825 0.824 1.00 92.19 163 GLN A O 1
ATOM 1318 N N . VAL A 1 164 ? -12.434 0.286 1.989 1.00 93.69 164 VAL A N 1
ATOM 1319 C CA . VAL A 1 164 ? -11.143 0.983 1.910 1.00 93.69 164 VAL A CA 1
ATOM 1320 C C . VAL A 1 164 ? -10.745 1.214 0.460 1.00 93.69 164 VAL A C 1
ATOM 1322 O O . VAL A 1 164 ? -10.538 2.358 0.054 1.00 93.69 164 VAL A O 1
ATOM 1325 N N . PHE A 1 165 ? -10.753 0.154 -0.343 1.00 97.62 165 PHE A N 1
ATOM 1326 C CA . PHE A 1 165 ? -10.606 0.208 -1.789 1.00 97.62 165 PHE A CA 1
ATOM 1327 C C . PHE A 1 165 ? -11.951 -0.027 -2.476 1.00 97.62 165 PHE A C 1
ATOM 1329 O O . PHE A 1 165 ? -12.624 -1.035 -2.260 1.00 97.62 165 PHE A O 1
ATOM 1336 N N . THR A 1 166 ? -12.328 0.890 -3.352 1.00 96.06 166 THR A N 1
ATOM 1337 C CA . THR A 1 166 ? -13.449 0.752 -4.281 1.00 96.06 166 THR A CA 1
ATOM 1338 C C . THR A 1 166 ? -13.182 -0.350 -5.309 1.00 96.06 166 THR A C 1
ATOM 1340 O O . THR A 1 166 ? -12.043 -0.758 -5.539 1.00 96.06 166 THR A O 1
ATOM 1343 N N . ASN A 1 167 ? -14.228 -0.803 -6.007 1.00 94.88 167 ASN A N 1
ATOM 1344 C CA . ASN A 1 167 ? -14.088 -1.806 -7.070 1.00 94.88 167 ASN A CA 1
ATOM 1345 C C . ASN A 1 167 ? -13.098 -1.375 -8.166 1.00 94.88 167 ASN A C 1
ATOM 1347 O O . ASN A 1 167 ? -12.334 -2.201 -8.658 1.00 94.88 167 ASN A O 1
ATOM 1351 N N . HIS A 1 168 ? -13.079 -0.085 -8.512 1.00 93.50 168 HIS A N 1
ATOM 1352 C CA . HIS A 1 168 ? -12.143 0.450 -9.497 1.00 93.50 168 HIS A CA 1
ATOM 1353 C C . HIS A 1 168 ? -10.691 0.412 -8.994 1.00 93.50 168 HIS A C 1
ATOM 1355 O O . HIS A 1 168 ? -9.798 -0.051 -9.702 1.00 93.50 168 HIS A O 1
ATOM 1361 N N . GLU A 1 169 ? -10.452 0.831 -7.748 1.00 96.12 169 GLU A N 1
ATOM 1362 C CA . GLU A 1 169 ? -9.120 0.779 -7.130 1.00 96.12 169 GLU A CA 1
ATOM 1363 C C . GLU A 1 169 ? -8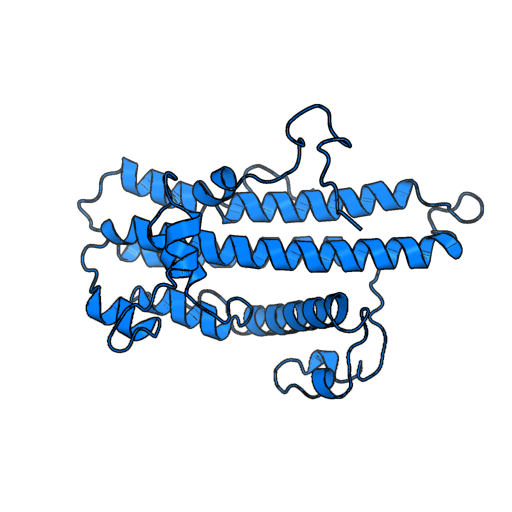.638 -0.671 -6.953 1.00 96.12 169 GLU A C 1
ATOM 1365 O O . GLU A 1 169 ? -7.463 -0.957 -7.170 1.00 96.12 169 GLU A O 1
ATOM 1370 N N . ILE A 1 170 ? -9.537 -1.614 -6.646 1.00 96.12 170 ILE A N 1
ATOM 1371 C CA . ILE A 1 170 ? -9.230 -3.052 -6.585 1.00 96.12 170 ILE A CA 1
ATOM 1372 C C . ILE A 1 170 ? -8.697 -3.563 -7.930 1.00 96.12 170 ILE A C 1
ATOM 1374 O O . ILE A 1 170 ? -7.724 -4.320 -7.956 1.00 96.12 170 ILE A O 1
ATOM 1378 N N . GLU A 1 171 ? -9.319 -3.182 -9.048 1.00 93.50 171 GLU A N 1
ATOM 1379 C CA . GLU A 1 171 ? -8.860 -3.576 -10.385 1.00 93.50 171 GLU A CA 1
ATOM 1380 C C . GLU A 1 171 ? -7.484 -2.990 -10.711 1.00 93.50 171 GLU A C 1
ATOM 1382 O O . GLU A 1 171 ? -6.597 -3.722 -11.159 1.00 93.50 171 GLU A O 1
ATOM 1387 N N . LEU A 1 172 ? -7.280 -1.699 -10.426 1.00 93.56 172 LEU A N 1
ATOM 1388 C CA . LEU A 1 172 ? -5.985 -1.036 -10.580 1.00 93.56 172 LEU A CA 1
ATOM 1389 C C . LEU A 1 172 ? -4.894 -1.757 -9.775 1.00 93.56 172 LEU A C 1
ATOM 1391 O O . LEU A 1 172 ? -3.865 -2.145 -10.331 1.00 93.56 172 LEU A O 1
ATOM 1395 N N . LEU A 1 173 ? -5.130 -1.977 -8.480 1.00 96.56 173 LEU A N 1
ATOM 1396 C CA . LEU A 1 173 ? -4.164 -2.598 -7.577 1.00 96.56 173 LEU A CA 1
ATOM 139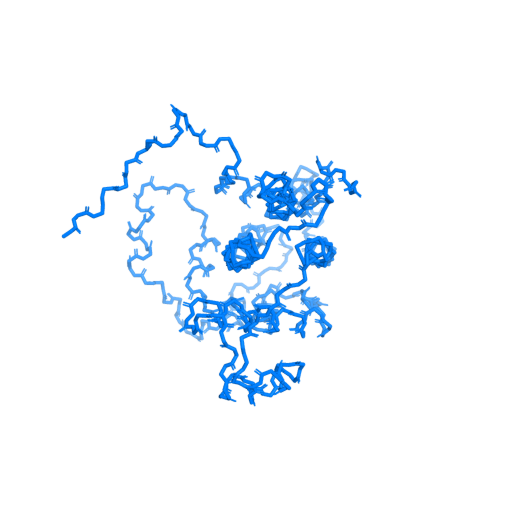7 C C . LEU A 1 173 ? -3.834 -4.031 -7.996 1.00 96.56 173 LEU A C 1
ATOM 1399 O O . LEU A 1 173 ? -2.667 -4.408 -7.981 1.00 96.56 173 LEU A O 1
ATOM 1403 N N . ARG A 1 174 ? -4.815 -4.827 -8.437 1.00 95.25 174 ARG A N 1
ATOM 1404 C CA . ARG A 1 174 ? -4.566 -6.187 -8.954 1.00 95.25 174 ARG A CA 1
ATOM 1405 C C . ARG A 1 174 ? -3.597 -6.188 -10.130 1.00 95.25 174 ARG A C 1
ATOM 1407 O O . ARG A 1 174 ? -2.678 -7.007 -10.157 1.00 95.25 174 ARG A O 1
ATOM 1414 N N . ASN A 1 175 ? -3.769 -5.256 -11.065 1.00 93.00 175 ASN A N 1
ATOM 1415 C CA . ASN A 1 175 ? -2.853 -5.124 -12.192 1.00 93.00 175 ASN A CA 1
ATOM 1416 C C . ASN A 1 175 ? -1.459 -4.685 -11.726 1.00 93.00 175 ASN A C 1
ATOM 1418 O O . ASN A 1 175 ? -0.472 -5.272 -12.162 1.00 93.00 175 ASN A O 1
ATOM 1422 N N . LEU A 1 176 ? -1.360 -3.718 -10.808 1.00 95.56 176 LEU A N 1
ATOM 1423 C CA . LEU A 1 176 ? -0.074 -3.260 -10.269 1.00 95.56 176 LEU A CA 1
ATOM 1424 C C . LEU A 1 176 ? 0.673 -4.363 -9.509 1.00 95.56 176 LEU A C 1
ATOM 1426 O O . LEU A 1 176 ? 1.871 -4.552 -9.721 1.00 95.56 176 LEU A O 1
ATOM 1430 N N . TRP A 1 177 ? -0.024 -5.150 -8.689 1.00 96.44 177 TRP A N 1
ATOM 1431 C CA . TRP A 1 177 ? 0.561 -6.296 -7.994 1.00 96.44 177 TRP A CA 1
ATOM 1432 C C . TRP A 1 177 ? 1.032 -7.381 -8.959 1.00 96.44 177 TRP A C 1
ATOM 1434 O O . TRP A 1 177 ? 2.113 -7.942 -8.771 1.00 96.44 177 TRP A O 1
ATOM 1444 N N . GLN A 1 178 ? 0.276 -7.642 -10.028 1.00 95.12 178 GLN A N 1
ATOM 1445 C CA . GLN A 1 178 ? 0.702 -8.581 -11.061 1.00 95.12 178 GLN A CA 1
ATOM 1446 C C . GLN A 1 178 ? 1.906 -8.055 -11.857 1.00 95.12 178 GLN A C 1
ATOM 1448 O O . GLN A 1 178 ? 2.819 -8.823 -12.170 1.00 95.12 178 GLN A O 1
ATOM 1453 N N . ILE A 1 179 ? 1.953 -6.756 -12.155 1.00 94.69 179 ILE A N 1
ATOM 1454 C CA . ILE A 1 179 ? 3.107 -6.107 -12.787 1.00 94.69 179 ILE A CA 1
ATOM 1455 C C . ILE A 1 179 ? 4.339 -6.239 -11.888 1.00 94.69 179 ILE A C 1
ATOM 1457 O O . ILE A 1 179 ? 5.369 -6.726 -12.352 1.00 94.69 179 ILE A O 1
ATOM 1461 N N . ARG A 1 180 ? 4.226 -5.906 -10.594 1.00 96.12 180 ARG A N 1
ATOM 1462 C CA . ARG A 1 180 ? 5.298 -6.095 -9.604 1.00 96.12 180 ARG A CA 1
ATOM 1463 C C . ARG A 1 180 ? 5.781 -7.542 -9.578 1.00 96.12 180 ARG A C 1
ATOM 1465 O O . ARG A 1 180 ? 6.982 -7.780 -9.674 1.00 96.12 180 ARG A O 1
ATOM 1472 N N . HIS A 1 181 ? 4.861 -8.502 -9.471 1.00 95.06 181 HIS A N 1
ATOM 1473 C CA . HIS A 1 181 ? 5.196 -9.926 -9.488 1.00 95.06 181 HIS A CA 1
ATOM 1474 C C . HIS A 1 181 ? 6.011 -10.282 -10.735 1.00 95.06 181 HIS A C 1
ATOM 1476 O O . HIS A 1 181 ? 7.045 -10.938 -10.636 1.00 95.06 181 HIS A O 1
ATOM 1482 N N . SER A 1 182 ? 5.588 -9.781 -11.894 1.00 95.25 182 SER A N 1
ATOM 1483 C CA . SER A 1 182 ? 6.232 -10.094 -13.166 1.00 95.25 182 SER A CA 1
ATOM 1484 C C . SER A 1 182 ? 7.626 -9.466 -13.286 1.00 95.25 182 SER A C 1
ATOM 1486 O O . SER A 1 182 ? 8.549 -10.083 -13.817 1.00 95.25 182 SER A O 1
ATOM 1488 N N . ILE A 1 183 ? 7.810 -8.251 -12.760 1.00 95.56 183 ILE A N 1
ATOM 1489 C CA . ILE A 1 183 ? 9.120 -7.593 -12.663 1.00 95.56 183 ILE A CA 1
ATOM 1490 C C . ILE A 1 183 ? 10.074 -8.432 -11.808 1.00 95.56 183 ILE A C 1
ATOM 1492 O O . ILE A 1 183 ? 11.175 -8.747 -12.255 1.00 95.56 183 ILE A O 1
ATOM 1496 N N . VAL A 1 184 ? 9.639 -8.817 -10.606 1.00 93.62 184 VAL A N 1
ATOM 1497 C CA . VAL A 1 184 ? 10.503 -9.447 -9.597 1.00 93.62 184 VAL A CA 1
ATOM 1498 C C . VAL A 1 184 ? 10.793 -10.918 -9.906 1.00 93.62 184 VAL A C 1
ATOM 1500 O O . VAL A 1 184 ? 11.908 -11.377 -9.676 1.00 93.62 184 VAL A O 1
ATOM 1503 N N . HIS A 1 185 ? 9.820 -11.667 -10.428 1.00 93.19 185 HIS A N 1
ATOM 1504 C CA . HIS A 1 185 ? 9.930 -13.127 -10.538 1.00 93.19 185 HIS A CA 1
ATOM 1505 C C . HIS A 1 185 ? 10.125 -13.643 -11.962 1.00 93.19 185 HIS A C 1
ATOM 1507 O O . HIS A 1 185 ? 10.551 -14.781 -12.144 1.00 93.19 185 HIS A O 1
ATOM 1513 N N . THR A 1 186 ? 9.832 -12.832 -12.977 1.00 93.00 186 THR A N 1
ATOM 1514 C CA . THR A 1 186 ? 9.815 -13.287 -14.376 1.00 93.00 186 THR A CA 1
ATOM 1515 C C . THR A 1 186 ? 10.486 -12.288 -15.315 1.00 93.00 186 THR A C 1
ATOM 1517 O O . THR A 1 186 ? 10.106 -12.174 -16.478 1.00 93.00 186 THR A O 1
ATOM 1520 N N . ALA A 1 187 ? 11.472 -11.536 -14.811 1.00 91.06 187 ALA A N 1
ATOM 1521 C CA . ALA A 1 187 ? 12.260 -10.569 -15.582 1.00 91.06 187 ALA A CA 1
ATOM 1522 C C . ALA A 1 187 ? 11.391 -9.586 -16.395 1.00 91.06 187 ALA A C 1
ATOM 1524 O O . ALA A 1 187 ? 11.642 -9.336 -17.573 1.00 91.06 187 ALA A O 1
ATOM 1525 N N . ALA A 1 188 ? 10.332 -9.070 -15.766 1.00 93.44 188 ALA A N 1
ATOM 1526 C CA . ALA A 1 188 ? 9.329 -8.194 -16.371 1.00 93.44 188 ALA A CA 1
ATOM 1527 C C . ALA A 1 188 ? 8.567 -8.810 -17.562 1.00 93.44 188 ALA A C 1
ATOM 1529 O O . ALA A 1 188 ? 8.093 -8.087 -18.430 1.00 93.44 188 ALA A O 1
ATOM 1530 N N . THR A 1 189 ? 8.400 -10.133 -17.604 1.00 95.00 189 THR A N 1
ATOM 1531 C CA . THR A 1 189 ? 7.561 -10.829 -18.596 1.00 95.00 189 THR A CA 1
ATOM 1532 C C . THR A 1 189 ? 6.218 -11.210 -17.986 1.00 95.00 189 THR A C 1
ATOM 1534 O O . THR A 1 189 ? 6.195 -11.910 -16.983 1.00 95.00 189 THR A O 1
ATOM 1537 N N . ILE A 1 190 ? 5.090 -10.836 -18.595 1.00 93.81 190 ILE A N 1
ATOM 1538 C CA . ILE A 1 190 ? 3.793 -11.394 -18.178 1.00 93.81 190 ILE A CA 1
ATOM 1539 C C . ILE A 1 190 ? 3.708 -12.824 -18.712 1.00 93.81 190 ILE A C 1
ATOM 1541 O O . ILE A 1 190 ? 3.618 -13.033 -19.922 1.00 93.81 190 ILE A O 1
ATOM 1545 N N . THR A 1 191 ? 3.735 -13.837 -17.845 1.00 92.88 191 THR A N 1
ATOM 1546 C CA . THR A 1 191 ? 3.631 -15.229 -18.307 1.00 92.88 191 THR A CA 1
ATOM 1547 C C . THR A 1 191 ? 2.228 -15.540 -18.835 1.00 92.88 191 THR A C 1
ATOM 1549 O O . THR A 1 191 ? 1.252 -14.857 -18.523 1.00 92.88 191 THR A O 1
ATOM 1552 N N . LYS A 1 192 ? 2.088 -16.611 -19.628 1.00 91.62 192 LYS A N 1
ATOM 1553 C CA . LYS A 1 192 ? 0.762 -17.072 -20.077 1.00 91.62 192 LYS A CA 1
ATOM 1554 C C . LYS A 1 192 ? -0.144 -17.447 -18.900 1.00 91.62 192 LYS A C 1
ATOM 1556 O O . LYS A 1 192 ? -1.334 -17.168 -18.956 1.00 91.62 192 LYS A O 1
ATOM 1561 N N . ALA A 1 193 ? 0.418 -18.047 -17.848 1.00 89.75 193 ALA A N 1
ATOM 1562 C CA . ALA A 1 193 ? -0.332 -18.411 -16.648 1.00 89.75 193 ALA A CA 1
ATOM 1563 C C . ALA A 1 193 ? -0.813 -17.163 -15.887 1.00 89.75 193 ALA A C 1
ATOM 1565 O O . ALA A 1 193 ? -1.972 -17.088 -15.487 1.00 89.75 193 ALA A O 1
ATOM 1566 N N . ASP A 1 194 ? 0.048 -16.152 -15.751 1.00 89.31 194 ASP A N 1
ATOM 1567 C CA . ASP A 1 194 ? -0.300 -14.882 -15.112 1.00 89.31 194 ASP A CA 1
ATOM 1568 C C . ASP A 1 194 ? -1.368 -14.106 -15.882 1.00 89.31 194 ASP A C 1
ATOM 1570 O O . ASP A 1 194 ? -2.334 -13.631 -15.288 1.00 89.31 194 ASP A O 1
ATOM 1574 N N . ALA A 1 195 ? -1.240 -14.041 -17.209 1.00 88.25 195 ALA A N 1
ATOM 1575 C CA . ALA A 1 195 ? -2.218 -13.410 -18.092 1.00 88.25 195 ALA A CA 1
ATOM 1576 C C . ALA A 1 195 ? -3.586 -14.112 -18.083 1.00 88.25 195 ALA A C 1
ATOM 1578 O O . ALA A 1 195 ? -4.566 -13.536 -18.529 1.00 88.25 195 ALA A O 1
ATOM 1579 N N . GLN A 1 196 ? -3.685 -15.353 -17.600 1.00 86.94 196 GLN A N 1
ATOM 1580 C CA . GLN A 1 196 ? -4.955 -16.080 -17.500 1.00 86.94 196 GLN A CA 1
ATOM 1581 C C . GLN A 1 196 ? -5.667 -15.877 -16.158 1.00 86.94 196 GLN A C 1
ATOM 1583 O O . GLN A 1 196 ? -6.803 -16.336 -15.982 1.00 86.94 196 GLN A O 1
ATOM 1588 N N . LYS A 1 197 ? -5.043 -15.187 -15.196 1.00 85.50 197 LYS A N 1
ATOM 1589 C CA . LYS A 1 197 ? -5.678 -14.885 -13.912 1.00 85.50 197 LYS A CA 1
ATOM 1590 C C . LYS A 1 197 ? -6.920 -14.030 -14.158 1.00 85.50 197 LYS A C 1
ATOM 1592 O O . LYS A 1 197 ? -6.830 -12.889 -14.603 1.00 85.50 197 LYS A O 1
ATOM 1597 N N . LYS A 1 198 ? -8.095 -14.558 -13.789 1.00 78.62 198 LYS A N 1
ATOM 1598 C CA . LYS A 1 198 ? -9.413 -13.914 -13.994 1.00 78.62 198 LYS A CA 1
ATOM 1599 C C . LYS A 1 198 ? -9.484 -12.462 -13.507 1.00 78.62 198 LYS A C 1
ATOM 1601 O O . LYS A 1 198 ? -10.291 -11.685 -14.009 1.00 78.62 198 LYS A O 1
ATOM 1606 N N . GLN A 1 199 ? -8.663 -12.124 -12.520 1.00 77.25 199 GLN A N 1
ATOM 1607 C CA . GLN A 1 199 ? -8.604 -10.827 -11.856 1.00 77.25 199 GLN A CA 1
ATOM 1608 C C . GLN A 1 199 ? -7.724 -9.777 -12.558 1.00 77.25 199 GLN A C 1
ATOM 1610 O O . GLN A 1 199 ? -7.728 -8.635 -12.118 1.00 77.25 199 GLN A O 1
ATOM 1615 N N . CYS A 1 200 ? -7.006 -10.135 -13.631 1.00 78.31 200 CYS A N 1
ATOM 1616 C CA . CYS A 1 200 ? -6.100 -9.246 -14.373 1.00 78.31 200 CYS A CA 1
ATOM 1617 C C . CYS A 1 200 ? -6.456 -9.192 -15.868 1.00 78.31 200 CYS A C 1
ATOM 1619 O O . CYS A 1 200 ? -5.578 -9.288 -16.721 1.00 78.31 200 CYS A O 1
ATOM 1621 N N . LYS A 1 201 ? -7.749 -9.050 -16.204 1.00 81.81 201 LYS A N 1
ATOM 1622 C CA . LYS A 1 201 ? -8.240 -9.132 -17.599 1.00 81.81 201 LYS A CA 1
ATOM 1623 C C . LYS A 1 201 ? -7.523 -8.184 -18.567 1.00 81.81 201 LYS A C 1
ATOM 1625 O O . LYS A 1 201 ? -7.375 -8.506 -19.739 1.00 81.81 201 LYS A O 1
ATOM 1630 N N . GLN A 1 202 ? -7.067 -7.033 -18.072 1.00 84.31 202 GLN A N 1
ATOM 1631 C CA . GLN A 1 202 ? -6.330 -6.037 -18.857 1.00 84.31 202 GLN A CA 1
ATOM 1632 C C . GLN A 1 202 ? -4.942 -6.531 -19.307 1.00 84.31 202 GLN A C 1
ATOM 1634 O O . GLN A 1 202 ? -4.365 -5.974 -20.236 1.00 84.31 202 GLN A O 1
ATOM 1639 N N . LEU A 1 203 ? -4.407 -7.581 -18.675 1.00 85.69 203 LEU A N 1
ATOM 1640 C CA . LEU A 1 203 ? -3.102 -8.166 -18.987 1.00 85.69 203 LEU A CA 1
ATOM 1641 C C . LEU A 1 203 ? -3.194 -9.393 -19.908 1.00 85.69 203 LEU A C 1
ATOM 1643 O O . LEU A 1 203 ? -2.157 -9.911 -20.322 1.00 85.69 203 LEU A O 1
ATOM 1647 N N . ASN A 1 204 ? -4.401 -9.845 -20.268 1.00 87.69 204 ASN A N 1
ATOM 1648 C CA . ASN A 1 204 ? -4.605 -11.036 -21.100 1.00 87.69 204 ASN A CA 1
ATOM 1649 C C . ASN A 1 204 ? -3.853 -10.939 -22.439 1.00 87.69 204 ASN A C 1
ATOM 1651 O O . ASN A 1 204 ? -3.178 -11.884 -22.851 1.00 87.69 204 ASN A O 1
ATOM 1655 N N . ASP A 1 205 ? -3.895 -9.767 -23.076 1.00 88.88 205 ASP A N 1
ATOM 1656 C CA . ASP A 1 205 ? -3.251 -9.517 -24.374 1.00 88.88 205 ASP A CA 1
ATOM 1657 C C . ASP A 1 205 ? -1.720 -9.407 -24.284 1.00 88.88 205 ASP A C 1
ATOM 1659 O O . ASP A 1 205 ? -1.024 -9.313 -25.304 1.00 88.88 205 ASP A O 1
ATOM 1663 N N . TYR A 1 206 ? -1.175 -9.440 -23.068 1.00 89.56 206 TYR A N 1
ATOM 1664 C CA . TYR A 1 206 ? 0.255 -9.375 -22.783 1.00 89.56 206 TYR A CA 1
ATOM 1665 C C . TYR A 1 206 ? 0.865 -10.747 -22.474 1.00 89.56 206 TYR A C 1
ATOM 1667 O O . TYR A 1 206 ? 2.044 -10.828 -22.143 1.00 89.56 206 TYR A O 1
ATOM 1675 N N . ALA A 1 207 ? 0.110 -11.837 -22.643 1.00 91.81 207 ALA A N 1
ATOM 1676 C CA . ALA A 1 207 ? 0.587 -13.195 -22.407 1.00 91.81 207 ALA A CA 1
ATOM 1677 C C . ALA A 1 207 ? 1.883 -13.516 -23.183 1.00 91.81 207 ALA A C 1
ATOM 1679 O O . ALA A 1 207 ? 1.914 -13.520 -24.415 1.00 91.81 207 ALA A O 1
ATOM 1680 N N . GLY A 1 208 ? 2.950 -13.834 -22.449 1.00 92.25 208 GLY A N 1
ATOM 1681 C CA . GLY A 1 208 ? 4.282 -14.136 -22.976 1.00 92.25 208 GLY A CA 1
ATOM 1682 C C . GLY A 1 208 ? 5.070 -12.920 -23.472 1.00 92.25 208 GLY A C 1
ATOM 1683 O O . GLY A 1 208 ? 6.074 -13.109 -24.155 1.00 92.25 208 GLY A O 1
ATOM 1684 N N . LYS A 1 209 ? 4.626 -11.691 -23.179 1.00 93.81 209 LYS A N 1
ATOM 1685 C CA . LYS A 1 209 ? 5.289 -10.456 -23.613 1.00 93.81 209 LYS A CA 1
ATOM 1686 C C . LYS A 1 209 ? 6.048 -9.802 -22.464 1.00 93.81 209 LYS A C 1
ATOM 1688 O O . LYS A 1 209 ? 5.609 -9.825 -21.313 1.00 93.81 209 LYS A O 1
ATOM 1693 N N . ASN A 1 210 ? 7.152 -9.151 -22.814 1.00 93.31 210 ASN A N 1
ATOM 1694 C CA . ASN A 1 210 ? 7.854 -8.254 -21.906 1.00 93.31 210 ASN A CA 1
ATOM 1695 C C . ASN A 1 210 ? 7.006 -7.003 -21.664 1.00 93.31 210 ASN A C 1
ATOM 1697 O O . ASN A 1 210 ? 6.416 -6.445 -22.594 1.00 93.31 210 ASN A O 1
ATOM 1701 N N . ILE A 1 211 ? 6.983 -6.549 -20.419 1.00 91.56 211 ILE A N 1
ATOM 1702 C CA . ILE A 1 211 ? 6.431 -5.261 -20.036 1.00 91.56 211 ILE A CA 1
ATOM 1703 C C . ILE A 1 211 ? 7.367 -4.180 -20.576 1.00 91.56 211 ILE A C 1
ATOM 1705 O O . ILE A 1 211 ? 8.579 -4.218 -20.368 1.00 91.56 211 ILE A O 1
ATOM 1709 N N . VAL A 1 212 ? 6.791 -3.215 -21.287 1.00 91.31 212 VAL A N 1
ATOM 1710 C CA . VAL A 1 212 ? 7.506 -2.044 -21.795 1.00 91.31 212 VAL A CA 1
ATOM 1711 C C . VAL A 1 212 ? 6.745 -0.812 -21.345 1.00 91.31 212 VAL A C 1
ATOM 1713 O O . VAL A 1 212 ? 5.617 -0.575 -21.781 1.00 91.31 212 VAL A O 1
ATOM 1716 N N . PHE A 1 213 ? 7.360 -0.029 -20.467 1.00 91.62 213 PHE A N 1
ATOM 1717 C CA . PHE A 1 213 ? 6.745 1.175 -19.928 1.00 91.62 213 PHE A CA 1
ATOM 1718 C C . PHE A 1 213 ? 6.954 2.383 -20.838 1.00 91.62 213 PHE A C 1
ATOM 1720 O O . PHE A 1 213 ? 7.960 2.496 -21.541 1.00 91.62 213 PHE A O 1
ATOM 1727 N N . LYS A 1 214 ? 6.001 3.314 -20.818 1.00 89.31 214 LYS A N 1
ATOM 1728 C CA . LYS A 1 214 ? 6.151 4.609 -21.486 1.00 89.31 214 LYS A CA 1
ATOM 1729 C C . LYS A 1 214 ? 6.990 5.530 -20.603 1.00 89.31 214 LYS A C 1
ATOM 1731 O O . LYS A 1 214 ? 7.060 5.357 -19.390 1.00 89.31 214 LYS A O 1
ATOM 1736 N N . ALA A 1 215 ? 7.568 6.573 -21.195 1.00 78.12 215 ALA A N 1
ATOM 1737 C CA . ALA A 1 215 ? 8.300 7.580 -20.427 1.00 78.12 215 ALA A CA 1
ATOM 1738 C C . ALA A 1 215 ? 7.419 8.264 -19.358 1.00 78.12 215 ALA A C 1
ATOM 1740 O O . ALA A 1 215 ? 7.925 8.616 -18.295 1.00 78.12 215 ALA A O 1
ATOM 1741 N N . SER A 1 216 ? 6.113 8.403 -19.612 1.00 87.69 216 SER A N 1
ATOM 1742 C CA . SER A 1 216 ? 5.136 9.004 -18.693 1.00 87.69 216 SER A CA 1
ATOM 1743 C C . SER A 1 216 ? 4.667 8.079 -17.566 1.00 87.69 216 SER A C 1
ATOM 1745 O O . SER A 1 216 ? 3.985 8.547 -16.658 1.00 87.69 216 SER A O 1
ATOM 1747 N N . THR A 1 217 ? 5.025 6.787 -17.583 1.00 92.69 217 THR A N 1
ATOM 1748 C CA . THR A 1 217 ? 4.442 5.787 -16.675 1.00 92.69 217 THR A CA 1
ATOM 1749 C C . THR A 1 217 ? 4.580 6.166 -15.201 1.00 92.69 217 THR A C 1
ATOM 1751 O O . THR A 1 217 ? 3.614 6.027 -14.461 1.00 92.69 217 THR A O 1
ATOM 1754 N N . MET A 1 218 ? 5.732 6.683 -14.764 1.00 93.69 218 MET A N 1
ATOM 1755 C CA . MET A 1 218 ? 5.923 7.050 -13.353 1.00 93.69 218 MET A CA 1
ATOM 1756 C C . MET A 1 218 ? 5.100 8.261 -12.926 1.00 93.69 218 MET A C 1
ATOM 1758 O O . MET A 1 218 ? 4.603 8.290 -11.806 1.00 93.69 218 MET A O 1
ATOM 1762 N N . PHE A 1 219 ? 4.898 9.227 -13.821 1.00 91.69 219 PHE A N 1
ATOM 1763 C CA . PHE A 1 219 ? 4.043 10.377 -13.542 1.00 91.69 219 PHE A CA 1
ATOM 1764 C C . PHE A 1 219 ? 2.569 9.961 -13.426 1.00 91.69 219 PHE A C 1
ATOM 1766 O O . PHE A 1 219 ? 1.875 10.356 -12.490 1.00 91.69 219 PHE A O 1
ATOM 1773 N N . GLU A 1 220 ? 2.100 9.115 -14.349 1.00 93.31 220 GLU A N 1
ATOM 1774 C CA . GLU A 1 220 ? 0.744 8.554 -14.313 1.00 93.31 220 GLU A CA 1
ATOM 1775 C C . GLU A 1 220 ? 0.528 7.700 -13.055 1.00 93.31 220 GLU A C 1
ATOM 1777 O O . GLU A 1 220 ? -0.491 7.837 -12.377 1.00 93.31 220 GLU A O 1
ATOM 1782 N N . LEU A 1 221 ? 1.511 6.865 -12.705 1.00 94.56 221 LEU A N 1
ATOM 1783 C CA . LEU A 1 221 ? 1.468 6.029 -11.511 1.00 94.56 221 LEU A CA 1
ATOM 1784 C C . LEU A 1 221 ? 1.442 6.871 -10.230 1.00 94.56 221 LEU A C 1
ATOM 1786 O O . LEU A 1 221 ? 0.589 6.619 -9.382 1.00 94.56 221 LEU A O 1
ATOM 1790 N N . LYS A 1 222 ? 2.295 7.904 -10.127 1.00 94.75 222 LYS A N 1
ATOM 1791 C CA . LYS A 1 222 ? 2.273 8.888 -9.030 1.00 94.75 222 LYS A CA 1
ATOM 1792 C C . LYS A 1 222 ? 0.864 9.440 -8.849 1.00 94.75 222 LYS A C 1
ATOM 1794 O O . LYS A 1 222 ? 0.283 9.299 -7.781 1.00 94.75 222 LYS A O 1
ATOM 1799 N N . LYS A 1 223 ? 0.283 10.022 -9.903 1.00 94.19 223 LYS A N 1
ATOM 1800 C CA . LYS A 1 223 ? -1.050 10.640 -9.839 1.00 94.19 223 LYS A CA 1
ATOM 1801 C C . LYS A 1 223 ? -2.122 9.657 -9.357 1.00 94.19 223 LYS A C 1
ATOM 1803 O O . LYS A 1 223 ? -2.927 10.003 -8.490 1.00 94.19 223 LYS A O 1
ATOM 1808 N N . ASN A 1 224 ? -2.128 8.443 -9.907 1.00 94.75 224 ASN A N 1
ATOM 1809 C CA . ASN A 1 224 ? -3.118 7.427 -9.558 1.00 94.75 224 ASN A CA 1
ATOM 1810 C C . ASN A 1 224 ? -2.989 6.984 -8.097 1.00 94.75 224 ASN A C 1
ATOM 1812 O O . ASN A 1 224 ? -4.000 6.853 -7.412 1.00 94.75 224 ASN A O 1
ATOM 1816 N N . LEU A 1 225 ? -1.763 6.800 -7.604 1.00 95.81 225 LEU A N 1
ATOM 1817 C CA . LEU A 1 225 ? -1.522 6.383 -6.225 1.00 95.81 225 LEU A CA 1
ATOM 1818 C C . LEU A 1 225 ? -1.799 7.489 -5.217 1.00 95.81 225 LEU A C 1
ATOM 1820 O O . LEU A 1 225 ? -2.438 7.207 -4.213 1.00 95.81 225 LEU A O 1
ATOM 1824 N N . LEU A 1 226 ? -1.414 8.737 -5.501 1.00 94.94 226 LEU A N 1
ATOM 1825 C CA . LEU A 1 226 ? -1.784 9.880 -4.659 1.00 94.94 226 LEU A CA 1
ATOM 1826 C C . LEU A 1 226 ? -3.310 9.992 -4.534 1.00 94.94 226 LEU A C 1
ATOM 1828 O O . LEU A 1 226 ? -3.841 10.122 -3.436 1.00 94.94 226 LEU A O 1
ATOM 1832 N N . THR A 1 227 ? -4.028 9.870 -5.656 1.00 95.12 227 THR A N 1
ATOM 1833 C CA . THR A 1 227 ? -5.502 9.893 -5.662 1.00 95.12 227 THR A CA 1
ATOM 1834 C C . THR A 1 227 ? -6.083 8.759 -4.816 1.00 95.12 227 THR A C 1
ATOM 1836 O O . THR A 1 227 ? -6.972 8.992 -3.999 1.00 95.12 227 THR A O 1
ATOM 1839 N N . LEU A 1 228 ? -5.562 7.542 -4.989 1.00 96.81 228 LEU A N 1
ATOM 1840 C CA . LEU A 1 228 ? -6.000 6.356 -4.256 1.00 96.81 228 LEU A CA 1
ATOM 1841 C C . LEU A 1 228 ? -5.744 6.495 -2.751 1.00 96.81 228 LEU A C 1
ATOM 1843 O O . LEU A 1 228 ? -6.648 6.262 -1.956 1.00 96.81 228 LEU A O 1
ATOM 1847 N N . VAL A 1 229 ? -4.536 6.896 -2.353 1.00 96.88 229 VAL A N 1
ATOM 1848 C CA . VAL A 1 229 ? -4.121 7.023 -0.947 1.00 96.88 229 VAL A CA 1
ATOM 1849 C C . VAL A 1 229 ? -4.916 8.125 -0.259 1.00 96.88 229 VAL A C 1
ATOM 1851 O O . VAL A 1 229 ? -5.461 7.885 0.816 1.00 96.88 229 VAL A O 1
ATOM 1854 N N . ASN A 1 230 ? -5.084 9.285 -0.896 1.00 95.38 230 ASN A N 1
ATOM 1855 C CA . ASN A 1 230 ? -5.934 10.355 -0.370 1.00 95.38 230 ASN A CA 1
ATOM 1856 C C . ASN A 1 230 ? -7.379 9.873 -0.180 1.00 95.38 230 ASN A C 1
ATOM 1858 O O . ASN A 1 230 ? -7.984 10.110 0.862 1.00 95.38 230 ASN A O 1
ATOM 1862 N N . GLY A 1 231 ? -7.923 9.156 -1.169 1.00 96.12 231 GLY A N 1
ATOM 1863 C CA . GLY A 1 231 ? -9.272 8.601 -1.101 1.00 96.12 231 GLY A CA 1
ATOM 1864 C C . GLY A 1 231 ? -9.441 7.592 0.035 1.00 96.12 231 GLY A C 1
ATOM 1865 O O . GLY A 1 231 ? -10.422 7.662 0.772 1.00 96.12 231 GLY A O 1
ATOM 1866 N N . VAL A 1 232 ? -8.484 6.677 0.199 1.00 97.06 232 VAL A N 1
ATOM 1867 C CA . VAL A 1 232 ? -8.473 5.678 1.276 1.00 97.06 232 VAL A CA 1
ATOM 1868 C C . VAL A 1 232 ? -8.432 6.345 2.642 1.00 97.06 232 VAL A C 1
ATOM 1870 O O . VAL A 1 232 ? -9.277 6.048 3.485 1.00 97.06 232 VAL A O 1
ATOM 1873 N N . ASN A 1 233 ? -7.465 7.240 2.855 1.00 96.81 233 ASN A N 1
ATOM 1874 C CA . ASN A 1 233 ? -7.282 7.884 4.147 1.00 96.81 233 ASN A CA 1
ATOM 1875 C C . ASN A 1 233 ? -8.507 8.718 4.506 1.00 96.81 233 ASN A C 1
ATOM 1877 O O . ASN A 1 233 ? -8.977 8.616 5.630 1.00 96.81 233 ASN A O 1
ATOM 1881 N N . LYS A 1 234 ? -9.092 9.444 3.544 1.00 95.69 234 LYS A N 1
ATOM 1882 C CA . LYS A 1 234 ? -10.303 10.225 3.796 1.00 95.69 234 LYS A CA 1
ATOM 1883 C C . LYS A 1 234 ? -11.504 9.350 4.164 1.00 95.69 234 LYS A C 1
ATOM 1885 O O . LYS A 1 234 ? -12.178 9.609 5.153 1.00 95.69 234 LYS A O 1
ATOM 1890 N N . ARG A 1 235 ? -11.745 8.276 3.403 1.00 95.81 235 ARG A N 1
ATOM 1891 C CA . ARG A 1 235 ? -12.832 7.320 3.683 1.00 95.81 235 ARG A CA 1
ATOM 1892 C C . ARG A 1 235 ? -12.700 6.679 5.063 1.00 95.81 235 ARG A C 1
ATOM 1894 O O . ARG A 1 235 ? -13.707 6.471 5.733 1.00 95.81 235 ARG A O 1
ATOM 1901 N N . LEU A 1 236 ? -11.476 6.336 5.461 1.00 96.19 236 LEU A N 1
ATOM 1902 C CA . LEU A 1 236 ? -11.202 5.764 6.774 1.00 96.19 236 LEU A CA 1
ATOM 1903 C C . LEU A 1 236 ? -11.318 6.806 7.886 1.00 96.19 236 LEU A C 1
ATOM 1905 O O . LEU A 1 236 ? -11.971 6.515 8.879 1.00 96.19 236 LEU A O 1
ATOM 1909 N N . GLU A 1 237 ? -10.754 8.002 7.709 1.00 95.69 237 GLU A N 1
ATOM 1910 C CA . GLU A 1 237 ? -10.888 9.122 8.646 1.00 95.69 237 GLU A CA 1
ATOM 1911 C C . GLU A 1 237 ? -12.366 9.365 8.971 1.00 95.69 237 GLU A C 1
ATOM 1913 O O . GLU A 1 237 ? -12.754 9.313 10.136 1.00 95.69 237 GLU A O 1
ATOM 1918 N N . ASP A 1 238 ? -13.195 9.549 7.940 1.00 94.69 238 ASP A N 1
ATOM 1919 C CA . ASP A 1 238 ? -14.622 9.828 8.096 1.00 94.69 238 ASP A CA 1
ATOM 1920 C C . ASP A 1 238 ? -15.337 8.673 8.825 1.00 94.69 238 ASP A C 1
ATOM 1922 O O . ASP A 1 238 ? -16.042 8.900 9.806 1.00 94.69 238 ASP A O 1
ATOM 1926 N N . ALA A 1 239 ? -15.097 7.422 8.413 1.00 94.50 239 ALA A N 1
ATOM 1927 C CA . ALA A 1 239 ? -15.745 6.251 9.010 1.00 94.50 239 ALA A CA 1
ATOM 1928 C C . ALA A 1 239 ? -15.321 5.985 10.465 1.00 94.50 239 ALA A C 1
ATOM 1930 O O . ALA A 1 239 ? -16.112 5.479 11.260 1.00 94.50 239 ALA A O 1
ATOM 1931 N N . PHE A 1 240 ? -14.073 6.285 10.821 1.00 92.94 240 PHE A N 1
ATOM 1932 C CA . PHE A 1 240 ? -13.594 6.145 12.193 1.00 92.94 240 PHE A CA 1
ATOM 1933 C C . PHE A 1 240 ? -14.087 7.288 13.083 1.00 92.94 240 PHE A C 1
ATOM 1935 O O . PHE A 1 240 ? -14.441 7.027 14.228 1.00 92.94 240 PHE A O 1
ATOM 1942 N N . LEU A 1 241 ? -14.132 8.532 12.590 1.00 92.44 241 LEU A N 1
ATOM 1943 C CA . LEU A 1 241 ? -14.643 9.672 13.362 1.00 92.44 241 LEU A CA 1
ATOM 1944 C C . LEU A 1 241 ? -16.091 9.442 13.824 1.00 92.44 241 LEU A C 1
ATOM 1946 O O . LEU A 1 241 ? -16.446 9.869 14.918 1.00 92.44 241 LEU A O 1
ATOM 1950 N N . GLU A 1 242 ? -16.897 8.719 13.042 1.00 92.56 242 GLU A N 1
ATOM 1951 C CA . GLU A 1 242 ? -18.255 8.293 13.423 1.00 92.56 242 GLU A CA 1
ATOM 1952 C C . GLU A 1 242 ? -18.296 7.275 14.581 1.00 92.56 242 GLU A C 1
ATOM 1954 O O . GLU A 1 242 ? -19.345 7.086 15.193 1.00 92.56 242 GLU A O 1
ATOM 1959 N N . LYS A 1 243 ? -17.182 6.587 14.861 1.00 92.81 243 LYS A N 1
ATOM 1960 C CA . LYS A 1 243 ? -17.056 5.543 15.894 1.00 92.81 243 LYS A CA 1
ATOM 1961 C C . LYS A 1 243 ? -16.359 6.017 17.166 1.00 92.81 243 LYS A C 1
ATOM 1963 O O . LYS A 1 243 ? -16.462 5.344 18.192 1.00 92.81 243 LYS A O 1
ATOM 1968 N N . ILE A 1 244 ? -15.614 7.118 17.089 1.00 92.19 244 ILE A N 1
ATOM 1969 C CA . ILE A 1 244 ? -14.907 7.681 18.239 1.00 92.19 244 ILE A CA 1
ATOM 1970 C C . ILE A 1 244 ? -15.922 8.135 19.288 1.00 92.19 244 ILE A C 1
ATOM 1972 O O . ILE A 1 244 ? -16.908 8.796 18.963 1.00 92.19 244 ILE A O 1
ATOM 1976 N N . SER A 1 245 ? -15.647 7.803 20.549 1.00 91.75 245 SER A N 1
ATOM 1977 C CA . SER A 1 245 ? -16.469 8.202 21.686 1.00 91.75 245 SER A CA 1
ATOM 1978 C C . SER A 1 245 ? -16.681 9.724 21.713 1.00 91.75 245 SER A C 1
ATOM 1980 O O . SER A 1 245 ? -15.713 10.483 21.547 1.00 91.75 245 SER A O 1
ATOM 1982 N N . PRO A 1 246 ? -17.912 10.204 21.973 1.00 90.00 246 PRO A N 1
ATOM 1983 C CA . PRO A 1 246 ? -18.175 11.626 22.178 1.00 90.00 246 PRO A CA 1
ATOM 1984 C C . PRO A 1 246 ? -17.254 12.253 23.235 1.00 90.00 246 PRO A C 1
ATOM 1986 O O . PRO A 1 246 ? -16.814 13.392 23.049 1.00 90.00 246 PRO A O 1
ATOM 1989 N N . ASP A 1 247 ? -16.893 11.475 24.262 1.00 92.69 247 ASP A N 1
ATOM 1990 C CA . ASP A 1 247 ? -16.065 11.879 25.404 1.00 92.69 247 ASP A CA 1
ATOM 1991 C C . ASP A 1 247 ? -14.557 11.914 25.105 1.00 92.69 247 ASP A C 1
ATOM 1993 O O . ASP A 1 247 ? -13.776 12.377 25.938 1.00 92.69 247 ASP A O 1
ATOM 1997 N N . ALA A 1 248 ? -14.118 11.441 23.932 1.00 92.56 248 ALA A N 1
ATOM 1998 C CA . ALA A 1 248 ? -12.712 11.519 23.549 1.00 92.56 248 ALA A CA 1
ATOM 1999 C C . ALA A 1 248 ? -12.246 12.983 23.488 1.00 92.56 248 ALA A C 1
ATOM 2001 O O . ALA A 1 248 ? -12.971 13.863 22.998 1.00 92.56 248 ALA A O 1
ATOM 2002 N N . SER A 1 249 ? -11.028 13.238 23.973 1.00 93.75 249 SER A N 1
ATOM 2003 C CA . SER A 1 249 ? -10.500 14.595 24.077 1.00 93.75 249 SER A CA 1
ATOM 2004 C C . SER A 1 249 ? -10.309 15.234 22.698 1.00 93.75 249 SER A C 1
ATOM 2006 O O . SER A 1 249 ? -10.097 14.553 21.690 1.00 93.75 249 SER A O 1
ATOM 2008 N N . ASP A 1 250 ? -10.349 16.566 22.639 1.00 91.12 250 ASP A N 1
ATOM 2009 C CA . ASP A 1 250 ? -10.051 17.288 21.397 1.00 91.12 250 ASP A CA 1
ATOM 2010 C C . ASP A 1 250 ? -8.614 17.030 20.921 1.00 91.12 250 ASP A C 1
ATOM 2012 O O . ASP A 1 250 ? -8.354 17.028 19.718 1.00 91.12 250 ASP A O 1
ATOM 2016 N N . GLN A 1 251 ? -7.687 16.773 21.851 1.00 93.00 251 GLN A N 1
ATOM 2017 C CA . GLN A 1 251 ? -6.318 16.390 21.521 1.00 93.00 251 GLN A CA 1
ATOM 2018 C C . GLN A 1 251 ? -6.289 15.048 20.781 1.00 93.00 251 GLN A C 1
ATOM 2020 O O . GLN A 1 251 ? -5.749 14.992 19.678 1.00 93.00 251 GLN A O 1
ATOM 2025 N N . ASP A 1 252 ? -6.938 14.011 21.319 1.00 91.81 252 ASP A N 1
ATOM 2026 C CA . ASP A 1 252 ? -6.990 12.685 20.686 1.00 91.81 252 ASP A CA 1
ATOM 2027 C C . ASP A 1 252 ? -7.636 12.759 19.299 1.00 91.81 252 ASP A C 1
ATOM 2029 O O . ASP A 1 252 ? -7.135 12.185 18.332 1.00 91.81 252 ASP A O 1
ATOM 2033 N N . LYS A 1 253 ? -8.726 13.527 19.167 1.00 89.44 253 LYS A N 1
ATOM 2034 C CA . LYS A 1 253 ? -9.407 13.754 17.882 1.00 89.44 253 LYS A CA 1
ATOM 2035 C C . LYS A 1 253 ? -8.508 14.477 16.871 1.00 89.44 253 LYS A C 1
ATOM 2037 O O . LYS A 1 253 ? -8.594 14.199 15.675 1.00 89.44 253 LYS A O 1
ATOM 2042 N N . ASN A 1 254 ? -7.648 15.393 17.316 1.00 90.94 254 ASN A N 1
ATOM 2043 C CA . ASN A 1 254 ? -6.709 16.097 16.441 1.00 90.94 254 ASN A CA 1
ATOM 2044 C C . ASN A 1 254 ? -5.530 15.209 16.023 1.00 90.94 254 ASN A C 1
ATOM 2046 O O . ASN A 1 254 ? -5.211 15.159 14.836 1.00 90.94 254 ASN A O 1
ATOM 2050 N N . GLU A 1 255 ? -4.932 14.463 16.955 1.00 90.88 255 GLU A N 1
ATOM 2051 C CA . GLU A 1 255 ? -3.883 13.476 16.656 1.00 90.88 255 GLU A CA 1
ATOM 2052 C C . GLU A 1 255 ? -4.401 12.376 15.717 1.00 90.88 255 GLU A C 1
ATOM 2054 O O . GLU A 1 255 ? -3.699 11.918 14.811 1.00 90.88 255 GLU A O 1
ATOM 2059 N N . PHE A 1 256 ? -5.667 11.989 15.888 1.00 90.44 256 PHE A N 1
ATOM 2060 C CA . PHE A 1 256 ? -6.371 11.084 14.992 1.00 90.44 256 PHE A CA 1
ATOM 2061 C C . PHE A 1 256 ? -6.455 11.644 13.566 1.00 90.44 256 PHE A C 1
ATOM 2063 O O . PHE A 1 256 ? -6.059 10.970 12.619 1.00 90.44 256 PHE A O 1
ATOM 2070 N N . LYS A 1 257 ? -6.912 12.889 13.392 1.00 92.06 257 LYS A N 1
ATOM 2071 C CA . LYS A 1 257 ? -6.990 13.528 12.065 1.00 92.06 257 LYS A CA 1
ATOM 2072 C C . LYS A 1 257 ? -5.618 13.688 11.415 1.00 92.06 257 LYS A C 1
ATOM 2074 O O . LYS A 1 257 ? -5.476 13.443 10.219 1.00 92.06 257 LYS A O 1
ATOM 2079 N N . GLN A 1 258 ? -4.603 14.053 12.198 1.00 92.50 258 GLN A N 1
ATOM 2080 C CA . GLN A 1 258 ? -3.231 14.191 11.711 1.00 92.50 258 GLN A CA 1
ATOM 2081 C C . GLN A 1 258 ? -2.682 12.865 11.161 1.00 92.50 258 GLN A C 1
ATOM 2083 O O . GLN A 1 258 ? -1.993 12.859 10.143 1.00 92.50 258 GLN A O 1
ATOM 2088 N N . PHE A 1 259 ? -3.036 11.734 11.773 1.00 95.12 259 PHE A N 1
ATOM 2089 C CA . PHE A 1 259 ? -2.622 10.415 11.295 1.00 95.12 259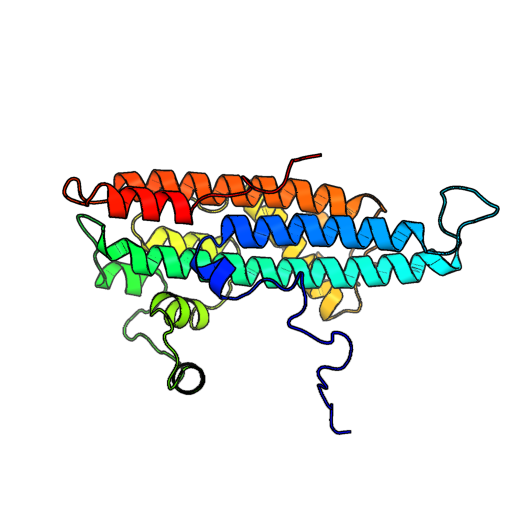 PHE A CA 1
ATOM 2090 C C . PHE A 1 259 ? -3.133 10.092 9.877 1.00 95.12 259 PHE A C 1
ATOM 2092 O O . PHE A 1 259 ? -2.393 9.513 9.082 1.00 95.12 259 PHE A O 1
ATOM 2099 N N . PHE A 1 260 ? -4.355 10.513 9.529 1.00 95.00 260 PHE A N 1
ATOM 2100 C CA . PHE A 1 260 ? -4.941 10.320 8.190 1.00 95.00 260 PHE A CA 1
ATOM 2101 C C . PHE A 1 260 ? -4.577 11.417 7.181 1.00 95.00 260 PHE A C 1
ATOM 2103 O O . PHE A 1 260 ? -4.986 11.360 6.018 1.00 95.00 260 PHE A O 1
ATOM 2110 N N . GLN A 1 261 ? -3.810 12.424 7.592 1.00 90.62 261 GLN A N 1
ATOM 2111 C CA . GLN A 1 261 ? -3.374 13.487 6.698 1.00 90.62 261 GLN A CA 1
ATOM 2112 C C . GLN A 1 261 ? -2.562 12.916 5.529 1.00 90.62 261 GLN A C 1
ATOM 2114 O O . GLN A 1 261 ? -1.761 11.999 5.694 1.00 90.62 261 GLN A O 1
ATOM 2119 N N . CYS A 1 262 ? -2.774 13.459 4.332 1.00 85.56 262 CYS A N 1
ATOM 2120 C CA . CYS A 1 262 ? -2.032 13.074 3.138 1.00 85.56 262 CYS A CA 1
ATOM 2121 C C . CYS A 1 262 ? -1.702 14.311 2.300 1.00 85.56 262 CYS A C 1
ATOM 2123 O O . CYS A 1 262 ? -2.605 15.070 1.944 1.00 85.56 262 CYS A O 1
ATOM 2125 N N . GLY A 1 263 ? -0.436 14.488 1.920 1.00 68.25 263 GLY A N 1
ATOM 2126 C CA . GLY A 1 263 ? -0.060 15.351 0.798 1.00 68.25 263 GLY A CA 1
ATOM 2127 C C . GLY A 1 263 ? -0.109 16.854 1.072 1.00 68.25 263 GLY A C 1
ATOM 2128 O O . GLY A 1 263 ? -0.232 17.634 0.134 1.00 68.25 263 GLY A O 1
ATOM 2129 N N . THR A 1 264 ? 0.003 17.296 2.325 1.00 53.31 264 THR A N 1
ATOM 2130 C CA . THR A 1 264 ? 0.071 18.737 2.648 1.00 53.31 264 THR A CA 1
ATOM 2131 C C . THR A 1 264 ? 1.446 19.362 2.419 1.00 53.31 264 THR A C 1
ATOM 2133 O O . THR A 1 264 ? 1.574 20.581 2.471 1.00 53.31 264 THR A O 1
ATOM 2136 N N . SER A 1 265 ? 2.476 18.553 2.179 1.00 46.12 265 SER A N 1
ATOM 2137 C CA . SER A 1 265 ? 3.876 18.987 2.103 1.00 46.12 265 SER A CA 1
ATOM 2138 C C . SER A 1 265 ? 4.470 18.941 0.688 1.00 46.12 265 SER A C 1
ATOM 2140 O O . SER A 1 265 ? 5.550 19.489 0.475 1.00 46.12 265 SER A O 1
ATOM 2142 N N . VAL A 1 266 ? 3.778 18.349 -0.297 1.00 45.03 266 VAL A N 1
ATOM 2143 C CA . VAL A 1 266 ? 4.303 18.196 -1.664 1.00 45.03 266 VAL A CA 1
ATOM 2144 C C . VAL A 1 266 ? 3.294 18.718 -2.681 1.00 45.03 266 VAL A C 1
ATOM 2146 O O . VAL A 1 266 ? 2.325 18.052 -3.040 1.00 45.03 266 VAL A O 1
ATOM 2149 N N . ASP A 1 267 ? 3.540 19.951 -3.119 1.00 40.69 267 ASP A N 1
ATOM 2150 C CA . ASP A 1 267 ? 2.834 20.639 -4.197 1.00 40.69 267 ASP A CA 1
ATOM 2151 C C . ASP A 1 267 ? 2.630 19.697 -5.404 1.00 40.69 267 ASP A C 1
ATOM 2153 O O . ASP A 1 267 ? 3.585 19.116 -5.921 1.00 40.69 267 ASP A O 1
ATOM 2157 N N . LEU A 1 268 ? 1.387 19.576 -5.885 1.00 39.72 268 LEU A N 1
ATOM 2158 C CA . LEU A 1 268 ? 0.989 18.822 -7.089 1.00 39.72 268 LEU A CA 1
ATOM 2159 C C . LEU A 1 268 ? 1.486 19.480 -8.401 1.00 39.72 268 LEU A C 1
ATOM 2161 O O . LEU A 1 268 ? 0.758 19.494 -9.397 1.00 39.72 268 LEU A O 1
ATOM 2165 N N . ARG A 1 269 ? 2.688 20.067 -8.399 1.00 34.78 269 ARG A N 1
ATOM 2166 C CA . ARG A 1 269 ? 3.307 20.666 -9.588 1.00 34.78 269 ARG A CA 1
ATOM 2167 C C . ARG A 1 269 ? 3.832 19.601 -10.553 1.00 34.78 269 ARG A C 1
ATOM 2169 O O . ARG A 1 269 ? 4.256 18.507 -10.106 1.00 34.78 269 ARG A O 1
#

Secondary structure (DSSP, 8-state):
------STT-SSS-TTPPPHHHHHH-HHHHHHHHHHHHHHHHHHHHHHS-BSTTSSSBPTTHHHHHHHHHHHHHHHHHHHHHHHHHHHHHHHHHHGGGBS---HHHHHHHTT-SS-----HHHHHHTTTS---HHHHHHHH---TT-HHHHHHHHHTTT----SS-HHHHHHHHHHHHHHHHHHHSTTEE-HHHHT-TT-GGGGGGTTEE----TTHHHHHHHHHHHHHHHHHHHHHHHHHTTB-TTS-HHHHHHHHHHT--SSSS---

pLDDT: mean 86.76, std 13.35, range [34.78, 98.0]

Radius of gyration: 20.72 Å; chains: 1; bounding box: 50×40×57 Å

Sequence (269 aa):
MTFMISEYIFKNEVDGHLSHQEYLNSPGDAFCKFCCESADTIEFCKQYFPSKNNSNQPARESLPKIQNLLNAMIALLMGHFETYQKYLFAGCFERSILFEEFDASIFFKDIGFKKDVNIKSNHLLAYRGDSLSVGILLADNLTDWHNPVSVNSYFNAFGLKVQVFTNHEIELLRNLWQIRHSIVHTAATITKADAQKKQCKQLNDYAGKNIVFKASTMFELKKNLLTLVNGVNKRLEDAFLEKISPDASDQDKNEFKQFFQCGTSVDLR

Foldseek 3Di:
DDPPPDPPPDPDPDPPDQDPVNLLQALFASLLSLLVCLLVVLVVVLVPADADPPDSHHDPVCQVVSQLSVLVSLLVSVVSVLVSLQSLQLNVVVLLVQFPDFDPVQLCVQLPVVDDDDQPVVLVVVQVPHPDGVSNSSSVSRDPSLQLVSSQSNLCSRVFPFRLDDPVSRLVSNQSSLQSCCVVPPVQQCACVNLPPPSNVVCVVRHRHHDRDDSCRSVVVSVVVSVSLLSSLVRSLVRVVVRGDPPDDPVSNVSSNSRSDHDPPDPPD